Protein AF-A0AAX2GYI3-F1 (afdb_monomer_lite)

Radius of gyration: 27.2 Å; chains: 1; bounding box: 64×35×85 Å

Secondary structure (DSSP, 8-state):
-----------------------------SSPPEEEEEEESSSEEEEEEEEEETTS-EEEEEEEEE-TT-EEEE--S---EEEEEEEEEES-TT-EEEEEEEETTEEEEEEEEESSEE--EEE---TTTTSSSSPPEEEEEEESS--EEEEEEEEETTS-EEEEEEEEE-SS-EEEE--S---EEEEEEEEE-S-TT-EEEEEEEETTEEEEEEEEESSEE--EEE-

Foldseek 3Di:
DDDDDDDDDDDDDDDDDDDDDDDDPPPDDQDFWKKKKKDKDDFKFWQWKWFAFLVRDIDIDGDRGGQVRIDMDTDPAATHGQKMKIKIFDPDQAMKMKIFIDRVVHTPDIDMAGGRITIDMDGNPCPVSQFGRQQWKKKKKEKCAFWFWAWKWFAFPVRDIDIDGDRGGRHVIDMDTDSGRTHGQKIKIKIADPDQAMKMKIFIDRVPHTPDIFMAGGRIGITMDGD

Structure (mmCIF, N/CA/C/O backbone):
data_AF-A0AAX2GYI3-F1
#
_entry.id   AF-A0AAX2GYI3-F1
#
loop_
_atom_site.group_PDB
_atom_site.id
_atom_site.type_symbol
_atom_site.label_atom_id
_atom_site.label_alt_id
_atom_site.label_comp_id
_atom_site.label_asym_id
_atom_site.label_entity_id
_atom_site.label_seq_id
_atom_site.pdbx_PDB_ins_code
_atom_site.Cartn_x
_atom_site.Cartn_y
_atom_site.Cartn_z
_atom_site.occupancy
_atom_site.B_iso_or_equiv
_atom_site.auth_seq_id
_atom_site.auth_comp_id
_atom_site.auth_asym_id
_atom_site.auth_atom_id
_atom_site.pdbx_PDB_model_num
ATOM 1 N N . MET A 1 1 ? -36.709 -21.172 49.616 1.00 36.59 1 MET A N 1
ATOM 2 C CA . MET A 1 1 ? -35.484 -21.843 49.127 1.00 36.59 1 MET A CA 1
ATOM 3 C C . MET A 1 1 ? -35.285 -21.470 47.664 1.00 36.59 1 MET A C 1
ATOM 5 O O . MET A 1 1 ? -36.230 -21.583 46.898 1.00 36.59 1 MET A O 1
ATOM 9 N N . LYS A 1 2 ? -34.095 -20.965 47.312 1.00 38.44 2 LYS A N 1
ATOM 10 C CA . LYS A 1 2 ? -33.617 -20.708 45.938 1.00 38.44 2 LYS A CA 1
ATOM 11 C C . LYS A 1 2 ? -33.737 -21.966 45.076 1.00 38.44 2 LYS A C 1
ATOM 13 O O . LYS A 1 2 ? -33.288 -22.992 45.575 1.00 38.44 2 LYS A O 1
ATOM 18 N N . ARG A 1 3 ? -34.148 -21.843 43.801 1.00 37.28 3 ARG A N 1
ATOM 19 C CA . ARG A 1 3 ? -33.437 -22.387 42.617 1.00 37.28 3 ARG A CA 1
ATOM 20 C C . ARG A 1 3 ? -33.784 -21.578 41.360 1.00 37.28 3 ARG A C 1
ATOM 22 O O . ARG A 1 3 ? -34.947 -21.389 41.035 1.00 37.28 3 ARG A O 1
ATOM 29 N N . ILE A 1 4 ? -32.730 -21.103 40.706 1.00 44.59 4 ILE A N 1
ATOM 30 C CA . ILE A 1 4 ? -32.670 -20.542 39.353 1.00 44.59 4 ILE A CA 1
ATOM 31 C C . ILE A 1 4 ? -32.478 -21.717 38.383 1.00 44.59 4 ILE A C 1
ATOM 33 O O . ILE A 1 4 ? -31.702 -22.618 38.704 1.00 44.59 4 ILE A O 1
ATOM 37 N N . LEU A 1 5 ? -33.102 -21.677 37.201 1.00 39.97 5 LEU A N 1
ATOM 38 C CA . LEU A 1 5 ? -32.576 -22.325 35.993 1.00 39.97 5 LEU A CA 1
ATOM 39 C C . LEU A 1 5 ? -33.047 -21.559 34.745 1.00 39.97 5 LEU A C 1
ATOM 41 O O . LEU A 1 5 ? -34.227 -21.247 34.613 1.00 39.97 5 LEU A O 1
ATOM 45 N N . ILE A 1 6 ? -32.093 -21.242 33.871 1.00 41.81 6 ILE A N 1
ATOM 46 C CA . ILE A 1 6 ? -32.227 -20.497 32.612 1.00 41.81 6 ILE A CA 1
ATOM 47 C C . ILE A 1 6 ? -32.033 -21.484 31.441 1.00 41.81 6 ILE A C 1
ATOM 49 O O . ILE A 1 6 ? -31.323 -22.476 31.595 1.00 41.81 6 ILE A O 1
ATOM 53 N N . VAL A 1 7 ? -32.555 -21.088 30.272 1.00 38.00 7 VAL A N 1
ATOM 54 C CA . VAL A 1 7 ? -32.086 -21.342 28.886 1.00 38.00 7 VAL A CA 1
ATOM 55 C C . VAL A 1 7 ? -32.899 -22.381 28.103 1.00 38.00 7 VAL A C 1
ATOM 57 O O . VAL A 1 7 ? -32.869 -23.562 28.419 1.00 38.00 7 VAL A O 1
ATOM 60 N N . MET A 1 8 ? -33.561 -21.942 27.020 1.00 32.06 8 MET A N 1
ATOM 61 C CA . MET A 1 8 ? -33.091 -22.159 25.636 1.00 32.06 8 MET A CA 1
ATOM 62 C C . MET A 1 8 ? -34.122 -21.617 24.629 1.00 32.06 8 MET A C 1
ATOM 64 O O . MET A 1 8 ? -35.218 -22.151 24.495 1.00 32.06 8 MET A O 1
ATOM 68 N N . VAL A 1 9 ? -33.766 -20.548 23.912 1.00 40.69 9 VAL A N 1
ATOM 69 C CA . VAL A 1 9 ? -34.513 -20.073 22.739 1.00 40.69 9 VAL A CA 1
ATOM 70 C C . VAL A 1 9 ? -33.813 -20.632 21.504 1.00 40.69 9 VAL A C 1
ATOM 72 O O . VAL A 1 9 ? -32.663 -20.293 21.238 1.00 40.69 9 VAL A O 1
ATOM 75 N N . ALA A 1 10 ? -34.503 -21.499 20.768 1.00 33.41 10 ALA A N 1
ATOM 76 C CA . ALA A 1 10 ? -34.114 -21.915 19.430 1.00 33.41 10 ALA A CA 1
ATOM 77 C C . ALA A 1 10 ? -34.751 -20.952 18.419 1.00 33.41 10 ALA A C 1
ATOM 79 O O . ALA A 1 10 ? -35.972 -20.924 18.285 1.00 33.41 10 ALA A O 1
ATOM 80 N N . PHE A 1 11 ? -33.935 -20.180 17.701 1.00 39.25 11 PHE A N 1
ATOM 81 C CA . PHE A 1 11 ? -34.357 -19.547 16.4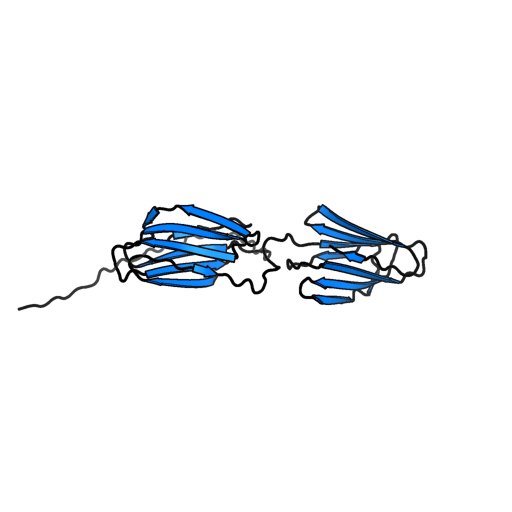54 1.00 39.25 11 PHE A CA 1
ATOM 82 C C . PHE A 1 11 ? -33.708 -20.296 15.293 1.00 39.25 11 PHE A C 1
ATOM 84 O O . PHE A 1 11 ? -32.492 -20.273 15.112 1.00 39.25 11 PHE A O 1
ATOM 91 N N . LEU A 1 12 ? -34.553 -20.993 14.533 1.00 38.19 12 LEU A N 1
ATOM 92 C CA . LEU A 1 12 ? -34.231 -21.557 13.230 1.00 38.19 12 LEU A CA 1
ATOM 93 C C . LEU A 1 12 ? -33.957 -20.397 12.260 1.00 38.19 12 LEU A C 1
ATOM 95 O O . LEU A 1 12 ? -34.874 -19.683 11.858 1.00 38.19 12 LEU A O 1
ATOM 99 N N . GLY A 1 13 ? -32.691 -20.217 11.889 1.00 35.72 13 GLY A N 1
ATOM 100 C CA . GLY A 1 13 ? -32.266 -19.330 10.812 1.00 35.72 13 GLY A CA 1
ATOM 101 C C . GLY A 1 13 ? -32.360 -20.026 9.454 1.00 35.72 13 GLY A C 1
ATOM 102 O O . GLY A 1 13 ? -31.499 -20.821 9.102 1.00 35.72 13 GLY A O 1
ATOM 103 N N . LEU A 1 14 ? -33.457 -19.739 8.755 1.00 34.34 14 LEU A N 1
ATOM 104 C CA . LEU A 1 14 ? -33.611 -19.498 7.315 1.00 34.34 14 LEU A CA 1
ATOM 105 C C . LEU A 1 14 ? -32.601 -20.132 6.333 1.00 34.34 14 LEU A C 1
ATOM 107 O O . LEU A 1 14 ? -31.448 -19.722 6.220 1.00 34.34 14 LEU A O 1
ATOM 111 N N . MET A 1 15 ? -33.138 -21.000 5.470 1.00 36.28 15 MET A N 1
ATOM 112 C CA . MET A 1 15 ? -32.709 -21.088 4.075 1.00 36.28 15 MET A CA 1
ATOM 113 C C . MET A 1 15 ? -32.955 -19.741 3.378 1.00 36.28 15 MET A C 1
ATOM 115 O O . MET A 1 15 ? -34.076 -19.240 3.384 1.00 36.28 15 MET A O 1
ATOM 119 N N . SER A 1 16 ? -31.941 -19.218 2.693 1.00 30.08 16 SER A N 1
ATOM 120 C CA . SER A 1 16 ? -32.135 -18.544 1.408 1.00 30.08 16 SER A CA 1
ATOM 121 C C . SER A 1 16 ? -30.866 -18.700 0.582 1.00 30.08 16 SER A C 1
ATOM 123 O O . SER A 1 16 ? -29.857 -18.032 0.792 1.00 30.08 16 SER A O 1
ATOM 125 N N . CYS A 1 17 ? -30.920 -19.666 -0.327 1.00 32.16 17 CYS A N 1
ATOM 126 C CA . CYS A 1 17 ? -30.021 -19.769 -1.455 1.00 32.16 17 CYS A CA 1
ATOM 127 C C . CYS A 1 17 ? -30.675 -18.952 -2.573 1.00 32.16 17 CYS A C 1
ATOM 129 O O . CYS A 1 17 ? -31.627 -19.428 -3.189 1.00 32.16 17 CYS A O 1
ATOM 131 N N . SER A 1 18 ? -30.198 -17.729 -2.810 1.00 31.48 18 SER A N 1
ATOM 132 C CA . SER A 1 18 ? -30.396 -17.084 -4.107 1.00 31.48 18 SER A CA 1
ATOM 133 C C . SER A 1 18 ? -29.152 -17.323 -4.937 1.00 31.48 18 SER A C 1
ATOM 135 O O . SER A 1 18 ? -28.041 -16.918 -4.605 1.00 31.48 18 SER A O 1
ATOM 137 N N . LYS A 1 19 ? -29.396 -18.089 -5.988 1.00 30.77 19 LYS A N 1
ATOM 138 C CA . LYS A 1 19 ? -28.507 -18.472 -7.061 1.00 30.77 19 LYS A CA 1
ATOM 139 C C . LYS A 1 19 ? -28.586 -17.361 -8.100 1.00 30.77 19 LYS A C 1
ATOM 141 O O . LYS A 1 19 ? -29.652 -17.194 -8.670 1.00 30.77 19 LYS A O 1
ATOM 146 N N . ASP A 1 20 ? -27.478 -16.682 -8.362 1.00 27.06 20 ASP A N 1
ATOM 147 C CA . ASP A 1 20 ? -27.223 -16.092 -9.673 1.00 27.06 20 ASP A CA 1
ATOM 148 C C . ASP A 1 20 ? -25.855 -16.585 -10.130 1.00 27.06 20 ASP A C 1
ATOM 150 O O . ASP A 1 20 ? -24.832 -16.430 -9.462 1.00 27.06 20 ASP A O 1
ATOM 154 N N . SER A 1 21 ? -25.888 -17.324 -11.232 1.00 33.56 21 SER A N 1
ATOM 155 C CA . SER A 1 21 ? -24.719 -17.778 -11.961 1.00 33.56 21 SER A CA 1
ATOM 156 C C . SER A 1 21 ? -24.423 -16.730 -13.015 1.00 33.56 21 SER A C 1
ATOM 158 O O . SER A 1 21 ? -25.237 -16.564 -13.909 1.00 33.56 21 SER A O 1
ATOM 160 N N . ASP A 1 22 ? -23.259 -16.096 -12.933 1.00 26.48 22 ASP A N 1
ATOM 161 C CA . ASP A 1 22 ? -22.517 -15.698 -14.122 1.00 26.48 22 ASP A CA 1
ATOM 162 C C . ASP A 1 22 ? -21.022 -15.821 -13.839 1.00 26.48 22 ASP A C 1
ATOM 164 O O . ASP A 1 22 ? -20.427 -15.171 -12.979 1.00 26.48 22 ASP A O 1
ATOM 168 N N . SER A 1 23 ? -20.431 -16.768 -14.553 1.00 34.75 23 SER A N 1
ATOM 169 C CA . SER A 1 23 ? -19.015 -17.067 -14.585 1.00 34.75 23 SER A CA 1
ATOM 170 C C . SER A 1 23 ? -18.265 -15.982 -15.352 1.00 34.75 23 SER A C 1
ATOM 172 O O . SER A 1 23 ? -18.411 -15.882 -16.568 1.00 34.75 23 SER A O 1
ATOM 174 N N . ASN A 1 24 ? -17.374 -15.258 -14.677 1.00 25.69 24 ASN A N 1
ATOM 175 C CA . ASN A 1 24 ? -16.131 -14.827 -15.305 1.00 25.69 24 ASN A CA 1
ATOM 176 C C . ASN A 1 24 ? -15.026 -14.706 -14.250 1.00 25.69 24 ASN A C 1
ATOM 178 O O . ASN A 1 24 ? -14.876 -13.694 -13.568 1.00 25.69 24 ASN A O 1
ATOM 182 N N . SER A 1 25 ? -14.263 -15.784 -14.090 1.00 33.97 25 SER A N 1
ATOM 183 C CA . SER A 1 25 ? -13.049 -15.811 -13.283 1.00 33.97 25 SER A CA 1
ATOM 184 C C . SER A 1 25 ? -11.939 -15.065 -14.022 1.00 33.97 25 SER A C 1
ATOM 186 O O . SER A 1 25 ? -11.109 -15.685 -14.686 1.00 33.97 25 SER A O 1
ATOM 188 N N . ASN A 1 26 ? -11.914 -13.736 -13.911 1.00 24.44 26 ASN A N 1
ATOM 189 C CA . ASN A 1 26 ? -10.733 -12.967 -14.280 1.00 24.44 26 ASN A CA 1
ATOM 190 C C . ASN A 1 26 ? -9.850 -12.807 -13.039 1.00 24.44 26 ASN A C 1
ATOM 192 O O . ASN A 1 26 ? -10.024 -11.905 -12.222 1.00 24.44 26 ASN A O 1
ATOM 196 N N . SER A 1 27 ? -8.925 -13.753 -12.882 1.00 33.03 27 SER A N 1
ATOM 197 C CA . SER A 1 27 ? -7.816 -13.690 -11.934 1.00 33.03 27 SER A CA 1
ATOM 198 C C . SER A 1 27 ? -6.884 -12.548 -12.341 1.00 33.03 27 SER A C 1
ATOM 200 O O . SER A 1 27 ? -5.929 -12.740 -13.089 1.00 33.03 27 SER A O 1
ATOM 202 N N . GLY A 1 28 ? -7.181 -11.355 -11.844 1.00 35.62 28 GLY A N 1
ATOM 203 C CA . GLY A 1 28 ? -6.349 -10.170 -11.989 1.00 35.62 28 GLY A CA 1
ATOM 204 C C . GLY A 1 28 ? -6.741 -9.161 -10.925 1.00 35.62 28 GLY A C 1
ATOM 205 O O . GLY A 1 28 ? -7.508 -8.246 -11.201 1.00 35.62 28 GLY A O 1
ATOM 206 N N . SER A 1 29 ? -6.260 -9.351 -9.696 1.00 30.56 29 SER A N 1
ATOM 207 C CA . SER A 1 29 ? -6.464 -8.383 -8.617 1.00 30.56 29 SER A CA 1
ATOM 208 C C . SER A 1 29 ? -5.116 -7.898 -8.104 1.00 30.56 29 SER A C 1
ATOM 210 O O . SER A 1 29 ? -4.587 -8.410 -7.121 1.00 30.56 29 SER A O 1
ATOM 212 N N . ASN A 1 30 ? -4.570 -6.895 -8.789 1.00 34.47 30 ASN A N 1
ATOM 213 C CA . ASN A 1 30 ? -3.590 -5.988 -8.203 1.00 34.47 30 ASN A CA 1
ATOM 214 C C . ASN A 1 30 ? -4.270 -5.211 -7.060 1.00 34.47 30 ASN A C 1
ATOM 216 O O . ASN A 1 30 ? -5.240 -4.502 -7.319 1.00 34.47 30 ASN A O 1
ATOM 220 N N . GLY A 1 31 ? -3.756 -5.349 -5.830 1.00 42.56 31 GLY A N 1
ATOM 221 C CA . GLY A 1 31 ? -4.063 -4.506 -4.660 1.00 42.56 31 GLY A CA 1
ATOM 222 C C . GLY A 1 31 ? -5.509 -4.574 -4.156 1.00 42.56 31 GLY A C 1
ATOM 223 O O . GLY A 1 31 ? -6.350 -3.771 -4.558 1.00 42.56 31 GLY A O 1
ATOM 224 N N . GLY A 1 32 ? -5.811 -5.516 -3.258 1.00 45.81 32 GLY A N 1
ATOM 225 C CA . GLY A 1 32 ? -7.119 -5.580 -2.599 1.00 45.81 32 GLY A CA 1
ATOM 226 C C . GLY A 1 32 ? -7.354 -4.373 -1.683 1.00 45.81 32 GLY A C 1
ATOM 227 O O . GLY A 1 32 ? -6.438 -3.903 -1.016 1.00 45.81 32 GLY A O 1
ATOM 228 N N . ALA A 1 33 ? -8.584 -3.858 -1.635 1.00 60.09 33 ALA A N 1
ATOM 229 C CA . ALA A 1 33 ? -8.960 -2.820 -0.677 1.00 60.09 33 ALA A CA 1
ATOM 230 C C . ALA A 1 33 ? -8.762 -3.324 0.765 1.00 60.09 33 ALA A C 1
ATOM 232 O O . ALA A 1 33 ? -9.188 -4.434 1.098 1.00 60.09 33 ALA A O 1
ATOM 233 N N . HIS A 1 34 ? -8.148 -2.506 1.626 1.00 74.94 34 HIS A N 1
ATOM 234 C CA . HIS A 1 34 ? -8.109 -2.789 3.056 1.00 74.94 34 HIS A CA 1
ATOM 235 C C . HIS A 1 34 ? -9.430 -2.393 3.716 1.00 74.94 34 HIS A C 1
ATOM 237 O O . HIS A 1 34 ? -9.955 -1.292 3.518 1.00 74.94 34 HIS A O 1
ATOM 243 N N . THR A 1 35 ? -9.942 -3.287 4.554 1.00 83.69 35 THR A N 1
ATOM 244 C CA . THR A 1 35 ? -11.146 -3.057 5.349 1.00 83.69 35 THR A CA 1
ATOM 245 C C . THR A 1 35 ? -10.770 -2.992 6.819 1.00 83.69 35 THR A C 1
ATOM 247 O O . THR A 1 35 ? -10.111 -3.889 7.342 1.00 83.69 35 THR A O 1
ATOM 250 N N . VAL A 1 36 ? -11.212 -1.937 7.503 1.00 88.62 36 VAL A N 1
ATOM 251 C CA . VAL A 1 36 ? -11.143 -1.855 8.961 1.00 88.62 36 VAL A CA 1
ATOM 252 C C . VAL A 1 36 ? -12.456 -2.349 9.530 1.00 88.62 36 VAL A C 1
ATOM 254 O O . VAL A 1 36 ? -13.519 -1.801 9.235 1.00 88.62 36 VAL A O 1
ATOM 257 N N . LYS A 1 37 ? -12.375 -3.379 10.363 1.00 91.44 37 LYS A N 1
ATOM 258 C CA . LYS A 1 37 ? -13.520 -3.948 11.062 1.00 91.44 37 LYS A CA 1
ATOM 259 C C . LYS A 1 37 ? -13.321 -3.804 12.559 1.00 91.44 37 LYS A C 1
ATOM 261 O O . LYS A 1 37 ? -12.239 -4.037 13.087 1.00 91.44 37 LYS A O 1
ATOM 266 N N . ILE A 1 38 ? -14.381 -3.405 13.240 1.00 92.06 38 ILE A N 1
ATOM 267 C CA . ILE A 1 38 ? -14.408 -3.182 14.676 1.00 92.06 38 ILE A CA 1
ATOM 268 C C . ILE A 1 38 ? -15.543 -4.010 15.241 1.00 92.06 38 ILE A C 1
ATOM 270 O O . ILE A 1 38 ? -16.669 -3.954 14.752 1.00 92.06 38 ILE A O 1
ATOM 274 N N . GLN A 1 39 ? -15.244 -4.784 16.270 1.00 92.12 39 GLN A N 1
ATOM 275 C CA . GLN A 1 39 ? -16.208 -5.619 16.970 1.00 92.12 39 GLN A CA 1
ATOM 276 C C . GLN A 1 39 ? -16.104 -5.322 18.455 1.00 92.12 39 GLN A C 1
ATOM 278 O O . GLN A 1 39 ? -15.013 -5.080 18.964 1.00 92.12 39 GLN A O 1
ATOM 283 N N . ALA A 1 40 ? -17.228 -5.327 19.155 1.00 90.75 40 ALA A N 1
ATOM 284 C CA . ALA A 1 40 ? -17.258 -5.031 20.575 1.00 90.75 40 ALA A CA 1
ATOM 285 C C . ALA A 1 40 ? -18.056 -6.079 21.345 1.00 90.75 40 ALA A C 1
ATOM 287 O O . ALA A 1 40 ? -18.947 -6.721 20.790 1.00 90.75 40 ALA A O 1
ATOM 288 N N . SER A 1 41 ? -17.756 -6.216 22.635 1.00 87.25 41 SER A N 1
ATOM 289 C CA . SER A 1 41 ? -18.651 -6.862 23.591 1.00 87.25 41 SER A CA 1
ATOM 290 C C . SER A 1 41 ? -19.392 -5.809 24.416 1.00 87.25 41 SER A C 1
ATOM 292 O O . SER A 1 41 ? -18.797 -4.841 24.888 1.00 87.25 41 SER A O 1
ATOM 294 N N . GLY A 1 42 ? -20.701 -6.003 24.589 1.00 78.62 42 GLY A N 1
ATOM 295 C CA . GLY A 1 42 ? -21.553 -5.099 25.363 1.00 78.62 42 GLY A CA 1
ATOM 296 C C . GLY A 1 42 ? -21.800 -3.742 24.696 1.00 78.62 42 GLY A C 1
ATOM 297 O O . GLY A 1 42 ? -21.680 -3.584 23.480 1.00 78.62 42 GLY A O 1
ATOM 298 N N . ASP A 1 43 ? -22.155 -2.753 25.516 1.00 87.06 43 ASP A N 1
ATOM 299 C CA . ASP A 1 43 ? -22.538 -1.413 25.064 1.00 87.06 43 ASP A CA 1
ATOM 300 C C . ASP A 1 43 ? -21.297 -0.527 24.875 1.00 87.06 43 ASP A C 1
ATOM 302 O O . ASP A 1 43 ? -20.968 0.323 25.712 1.00 87.06 43 ASP A O 1
ATOM 306 N N . VAL A 1 44 ? -20.550 -0.764 23.795 1.00 93.12 44 VAL A N 1
ATOM 307 C CA . VAL A 1 44 ? -19.396 0.063 23.413 1.00 93.12 44 VAL A CA 1
ATOM 308 C C . VAL A 1 44 ? -19.804 1.079 22.357 1.00 93.12 44 VAL A C 1
ATOM 310 O O . VAL A 1 44 ? -20.316 0.719 21.298 1.00 93.12 44 VAL A O 1
ATOM 313 N N . VAL A 1 45 ? -19.519 2.350 22.630 1.00 94.56 45 VAL A N 1
ATOM 314 C CA . VAL A 1 45 ? -19.711 3.460 21.695 1.00 94.56 45 VAL A CA 1
ATOM 315 C C . VAL A 1 45 ? -18.365 3.839 21.087 1.00 94.56 45 VAL A C 1
ATOM 317 O O . VAL A 1 45 ? -17.470 4.308 21.801 1.00 94.56 45 VAL A O 1
ATOM 320 N N . LEU A 1 46 ? -18.230 3.651 19.775 1.00 94.44 46 LEU A N 1
ATOM 321 C CA . LEU A 1 46 ? -17.078 4.089 18.996 1.00 94.44 46 LEU A CA 1
ATOM 322 C C . LEU A 1 46 ? -17.157 5.596 18.794 1.00 94.44 46 LEU A C 1
ATOM 324 O O . LEU A 1 46 ? -18.106 6.102 18.206 1.00 94.44 46 LEU A O 1
ATOM 328 N N . LYS A 1 47 ? -16.156 6.322 19.289 1.00 95.31 47 LYS A N 1
ATOM 329 C CA . LYS A 1 47 ? -16.109 7.784 19.198 1.00 95.31 47 LYS A CA 1
ATOM 330 C C . LYS A 1 47 ? -15.352 8.245 17.969 1.00 95.31 47 LYS A C 1
ATOM 332 O O . LYS A 1 47 ? -15.839 9.123 17.262 1.00 95.31 47 LYS A O 1
ATOM 337 N N . SER A 1 48 ? -14.199 7.643 17.698 1.00 93.88 48 SER A N 1
ATOM 338 C CA . SER A 1 48 ? -13.410 8.016 16.533 1.00 93.88 48 SER A CA 1
ATOM 339 C C . SER A 1 48 ? -12.510 6.903 16.019 1.00 93.88 48 SER A C 1
ATOM 341 O O . SER A 1 48 ? -12.163 5.959 16.738 1.00 93.88 48 SER A O 1
ATOM 343 N N . LEU A 1 49 ? -12.107 7.073 14.763 1.00 92.00 49 LEU A N 1
ATOM 344 C CA . LEU A 1 49 ? -11.024 6.347 14.126 1.00 92.00 49 LEU A CA 1
ATOM 345 C C . LEU A 1 49 ? -9.967 7.320 13.643 1.00 92.00 49 LEU A C 1
ATOM 347 O O . LEU A 1 49 ? -10.276 8.290 12.959 1.00 92.00 49 LEU A O 1
ATOM 351 N N . THR A 1 50 ? -8.715 7.024 13.951 1.00 90.88 50 THR A N 1
ATOM 352 C CA . THR A 1 50 ? -7.572 7.783 13.460 1.00 90.88 50 THR A CA 1
ATOM 353 C C . THR A 1 50 ? -6.736 6.892 12.564 1.00 90.88 50 THR A C 1
ATOM 355 O O . THR A 1 50 ? -6.334 5.800 12.964 1.00 90.88 50 THR A O 1
ATOM 358 N N . PHE A 1 51 ? -6.468 7.380 11.363 1.00 86.06 51 PHE A N 1
ATOM 359 C CA . PHE A 1 51 ? -5.617 6.746 10.372 1.00 86.06 51 PHE A CA 1
ATOM 360 C C . PHE A 1 51 ? -4.361 7.591 10.199 1.00 86.06 51 PHE A C 1
ATOM 362 O O . PHE A 1 51 ? -4.466 8.810 10.070 1.00 86.06 51 PHE A O 1
ATOM 369 N N . SER A 1 52 ? -3.199 6.946 10.171 1.00 82.12 52 SER A N 1
ATOM 370 C CA . SER A 1 52 ? -1.935 7.570 9.770 1.00 82.12 52 SER A CA 1
ATOM 371 C C . SER A 1 52 ? -1.473 6.931 8.474 1.00 82.12 52 SER A C 1
ATOM 373 O O . SER A 1 52 ? -1.446 5.702 8.390 1.00 82.12 52 SER A O 1
ATOM 375 N N . PHE A 1 53 ? -1.097 7.742 7.494 1.00 75.81 53 PHE A N 1
ATOM 376 C CA . PHE A 1 53 ? -0.773 7.301 6.139 1.00 75.81 53 PHE A CA 1
ATOM 377 C C . PHE A 1 53 ? 0.729 7.311 5.856 1.00 75.81 53 PHE A C 1
ATOM 379 O O . PHE A 1 53 ? 1.515 7.925 6.580 1.00 75.81 53 PHE A O 1
ATOM 386 N N . THR A 1 54 ? 1.132 6.595 4.806 1.00 68.25 54 THR A N 1
ATOM 387 C CA . THR A 1 54 ? 2.522 6.524 4.322 1.00 68.25 54 THR A CA 1
ATOM 388 C C . THR A 1 54 ? 3.099 7.884 3.935 1.00 68.25 54 THR A C 1
ATOM 390 O O . THR A 1 54 ? 4.296 8.103 4.103 1.00 68.25 54 THR A O 1
ATOM 393 N N . ASP A 1 55 ? 2.264 8.815 3.472 1.00 64.12 55 ASP A N 1
ATOM 394 C CA . ASP A 1 55 ? 2.652 10.194 3.152 1.00 64.12 55 ASP A CA 1
ATOM 395 C C . ASP A 1 55 ? 2.827 11.092 4.398 1.00 64.12 55 ASP A C 1
ATOM 397 O O . ASP A 1 55 ? 3.145 12.276 4.281 1.00 64.12 55 ASP A O 1
ATOM 401 N N . GLY A 1 56 ? 2.633 10.533 5.598 1.00 66.69 56 GLY A N 1
ATOM 402 C CA . GLY A 1 56 ? 2.715 11.234 6.877 1.00 66.69 56 GLY A CA 1
ATOM 403 C C . GLY A 1 56 ? 1.451 12.011 7.251 1.00 66.69 56 GLY A C 1
ATOM 404 O O . GLY A 1 56 ? 1.401 12.598 8.334 1.00 66.69 56 GLY A O 1
ATOM 405 N N . THR A 1 57 ? 0.422 12.019 6.401 1.00 73.94 57 THR A N 1
ATOM 406 C CA . THR A 1 57 ? -0.860 12.641 6.731 1.00 73.94 57 THR A CA 1
ATOM 407 C C . THR A 1 57 ? -1.639 11.791 7.730 1.00 73.94 57 THR A C 1
ATOM 409 O O . THR A 1 57 ? -1.376 10.602 7.939 1.00 73.94 57 THR A O 1
ATOM 412 N N . THR A 1 58 ? -2.616 12.418 8.383 1.00 79.88 58 THR A N 1
ATOM 413 C CA . THR A 1 58 ? -3.544 11.724 9.275 1.00 79.88 58 THR A CA 1
ATOM 414 C C . THR A 1 58 ? -4.978 12.101 8.936 1.00 79.88 58 THR A C 1
ATOM 416 O O . THR A 1 58 ? -5.263 13.244 8.578 1.00 79.88 58 THR A O 1
ATOM 419 N N . ALA A 1 59 ? -5.887 11.138 9.058 1.00 83.00 59 ALA A N 1
ATOM 420 C CA . ALA A 1 59 ? -7.322 11.369 8.975 1.00 83.00 59 ALA A CA 1
ATOM 421 C C . ALA A 1 59 ? -7.971 10.947 10.286 1.00 83.00 59 ALA A C 1
ATOM 423 O O . ALA A 1 59 ? -7.702 9.863 10.803 1.00 83.00 59 ALA A O 1
ATOM 424 N N . ASN A 1 60 ? -8.858 11.793 10.799 1.00 88.06 60 ASN A N 1
ATOM 425 C CA . ASN A 1 60 ? -9.700 11.467 11.936 1.00 88.06 60 ASN A CA 1
ATOM 426 C C . ASN A 1 60 ? -11.154 11.407 11.471 1.00 88.06 60 ASN A C 1
ATOM 428 O O . ASN A 1 60 ? -11.652 12.350 10.860 1.00 88.06 60 ASN A O 1
ATOM 432 N N . ILE A 1 61 ? -11.815 10.294 11.755 1.00 86.94 61 ILE A N 1
ATOM 433 C CA . ILE A 1 61 ? -13.225 10.073 11.462 1.00 86.94 61 ILE A CA 1
ATOM 434 C C . ILE A 1 61 ? -13.948 10.045 12.797 1.00 86.94 61 ILE A C 1
ATOM 436 O O . ILE A 1 61 ? -13.743 9.131 13.596 1.00 86.94 61 ILE A O 1
ATOM 440 N N . GLU A 1 62 ? -14.784 11.045 13.038 1.00 91.56 62 GLU A N 1
ATOM 441 C CA . GLU A 1 62 ? -15.741 11.017 14.140 1.00 91.56 62 GLU A CA 1
ATOM 442 C C . GLU A 1 62 ? -16.913 10.111 13.757 1.00 91.56 62 GLU A C 1
ATOM 444 O O . GLU A 1 62 ? -17.380 10.139 12.618 1.00 91.56 62 GLU A O 1
ATOM 449 N N . VAL A 1 63 ? -17.342 9.267 14.694 1.00 87.50 63 VAL A N 1
ATOM 450 C CA . VAL A 1 63 ? -18.402 8.277 14.463 1.00 87.50 63 VAL A CA 1
ATOM 451 C C . VAL A 1 63 ? -19.541 8.508 15.455 1.00 87.50 63 VAL A C 1
ATOM 453 O O . VAL A 1 63 ? -20.639 8.865 15.060 1.00 87.50 63 VAL A O 1
ATOM 456 N N . ASP A 1 64 ? -19.251 8.381 16.749 1.00 89.44 64 ASP A N 1
ATOM 457 C CA . ASP A 1 64 ? -20.231 8.416 17.843 1.00 89.44 64 ASP A CA 1
ATOM 458 C C . ASP A 1 64 ? -21.420 7.454 17.664 1.00 89.44 64 ASP A C 1
ATOM 460 O O . ASP A 1 64 ? -22.589 7.832 17.743 1.00 89.44 64 ASP A O 1
ATOM 464 N N . GLU A 1 65 ? -21.105 6.177 17.443 1.00 88.62 65 GLU A N 1
ATOM 465 C CA . GLU A 1 65 ? -22.104 5.128 17.226 1.00 88.62 65 GLU A CA 1
ATOM 466 C C . GLU A 1 65 ? -21.876 3.934 18.152 1.00 88.62 65 GLU A C 1
ATOM 468 O O . GLU A 1 65 ? -20.744 3.568 18.488 1.00 88.62 65 GLU A O 1
ATOM 473 N N . LEU A 1 66 ? -22.974 3.297 18.561 1.00 88.19 66 LEU A N 1
ATOM 474 C CA . LEU A 1 66 ? -22.922 2.018 19.256 1.00 88.19 66 LEU A CA 1
ATOM 475 C C . LEU A 1 66 ? -22.409 0.952 18.281 1.00 88.19 66 LEU A C 1
ATOM 477 O O . LEU A 1 66 ? -23.027 0.709 17.249 1.00 88.19 66 LEU A O 1
ATOM 481 N N . VAL A 1 67 ? -21.300 0.292 18.622 1.00 83.00 67 VAL A N 1
ATOM 482 C CA . VAL A 1 67 ? -20.661 -0.689 17.731 1.00 83.00 67 VAL A CA 1
ATOM 483 C C . VAL A 1 67 ? -21.566 -1.900 17.503 1.00 83.00 67 VAL A C 1
ATOM 485 O O . VAL A 1 67 ? -21.619 -2.414 16.389 1.00 83.00 67 VAL A O 1
ATOM 488 N N . GLY A 1 68 ? -22.293 -2.351 18.534 1.00 71.25 68 GLY A N 1
ATOM 489 C CA . GLY A 1 68 ? -23.256 -3.453 18.443 1.00 71.25 68 GLY A CA 1
ATOM 490 C C . GLY A 1 68 ? -22.703 -4.675 17.694 1.00 71.25 68 GLY A C 1
ATOM 491 O O . GLY A 1 68 ? -21.722 -5.282 18.117 1.00 71.25 68 GLY A O 1
ATOM 492 N N . ASN A 1 69 ? -23.314 -5.002 16.549 1.00 64.25 69 ASN A N 1
ATOM 493 C CA . ASN A 1 69 ? -22.960 -6.147 15.692 1.00 64.25 69 ASN A CA 1
ATOM 494 C C . ASN A 1 69 ? -21.666 -5.958 14.868 1.00 64.25 69 ASN A C 1
ATOM 496 O O . ASN A 1 69 ? -21.275 -6.853 14.116 1.00 64.25 69 ASN A O 1
ATOM 500 N N . GLY A 1 70 ? -20.995 -4.818 15.018 1.00 79.50 70 GLY A N 1
ATOM 501 C CA . GLY A 1 70 ? -19.725 -4.482 14.394 1.00 79.50 70 GLY A CA 1
ATOM 502 C C . GLY A 1 70 ? -19.816 -3.239 13.510 1.00 79.50 70 GLY A C 1
ATOM 503 O O . GLY A 1 70 ? -20.810 -3.013 12.826 1.00 79.50 70 GLY A O 1
ATOM 504 N N . TYR A 1 71 ? -18.742 -2.456 13.496 1.00 86.56 71 TYR A N 1
ATOM 505 C CA . TYR A 1 71 ? -18.551 -1.320 12.599 1.00 86.56 71 TYR A CA 1
ATOM 506 C C . TYR A 1 71 ? -17.539 -1.709 11.524 1.00 86.56 71 TYR A C 1
ATOM 508 O O . TYR A 1 71 ? -16.486 -2.269 11.832 1.00 86.56 71 TYR A O 1
ATOM 516 N N . THR A 1 72 ? -17.846 -1.427 10.261 1.00 86.75 72 THR A N 1
ATOM 517 C CA . THR A 1 72 ? -16.935 -1.707 9.146 1.00 86.75 72 THR A CA 1
ATOM 518 C C . THR A 1 72 ? -16.729 -0.446 8.329 1.00 86.75 72 THR A C 1
ATOM 520 O O . THR A 1 72 ? -17.691 0.181 7.891 1.00 86.75 72 THR A O 1
ATOM 523 N N . LYS A 1 73 ? -15.467 -0.098 8.092 1.00 82.44 73 LYS A N 1
ATOM 524 C CA . LYS A 1 73 ? -15.067 0.951 7.164 1.00 82.44 73 LYS A CA 1
ATOM 525 C C . LYS A 1 73 ? -14.215 0.329 6.071 1.00 82.44 73 LYS A C 1
ATOM 527 O O . LYS A 1 73 ? -13.079 -0.081 6.310 1.00 82.44 73 LYS A O 1
ATOM 532 N N . THR A 1 74 ? -14.777 0.263 4.872 1.00 73.50 74 THR A N 1
ATOM 533 C CA . THR A 1 74 ? -14.021 -0.073 3.666 1.00 73.50 74 THR A CA 1
ATOM 534 C C . THR A 1 74 ? -13.319 1.179 3.166 1.00 73.50 74 THR A C 1
ATOM 536 O O . THR A 1 74 ? -13.918 2.256 3.122 1.00 73.50 74 THR A O 1
ATOM 539 N N . MET A 1 75 ? -12.042 1.035 2.823 1.00 68.81 75 MET A N 1
ATOM 540 C CA . MET A 1 75 ? -11.263 2.096 2.202 1.00 68.81 75 MET A CA 1
ATOM 541 C C . MET A 1 75 ? -11.215 1.829 0.700 1.00 68.81 75 MET A C 1
ATOM 543 O O . MET A 1 75 ? -10.645 0.832 0.258 1.00 68.81 75 MET A O 1
ATOM 547 N N . ASP A 1 76 ? -11.827 2.712 -0.088 1.00 53.28 76 ASP A N 1
ATOM 548 C CA . ASP A 1 76 ? -11.865 2.588 -1.542 1.00 53.28 76 ASP A CA 1
ATOM 549 C C . ASP A 1 76 ? -10.471 2.890 -2.129 1.00 53.28 76 ASP A C 1
ATOM 551 O O . ASP A 1 76 ? -10.116 4.013 -2.469 1.00 53.28 76 ASP A O 1
ATOM 555 N N . LYS A 1 77 ? -9.661 1.836 -2.227 1.00 48.03 77 LYS A N 1
ATOM 556 C CA . LYS A 1 77 ? -8.526 1.649 -3.146 1.00 48.03 77 LYS A CA 1
ATOM 557 C C . LYS A 1 77 ? -7.218 2.447 -3.015 1.00 48.03 77 LYS A C 1
ATOM 559 O O . LYS A 1 77 ? -6.282 2.013 -3.676 1.00 48.03 77 LYS A O 1
ATOM 564 N N . ALA A 1 78 ? -7.063 3.520 -2.235 1.00 41.09 78 ALA A N 1
ATOM 565 C CA . ALA A 1 78 ? -5.812 4.305 -2.355 1.00 41.09 78 ALA A CA 1
ATOM 566 C C . ALA A 1 78 ? -5.302 5.024 -1.098 1.00 41.09 78 ALA A C 1
ATOM 568 O O . ALA A 1 78 ? -4.745 6.113 -1.201 1.00 41.09 78 ALA A O 1
ATOM 569 N N . PHE A 1 79 ? -5.451 4.428 0.083 1.00 47.06 79 PHE A N 1
ATOM 570 C CA . PHE A 1 79 ? -4.776 4.960 1.262 1.00 47.06 79 PHE A CA 1
ATOM 571 C C . PHE A 1 79 ? -4.044 3.858 2.014 1.00 47.06 79 PHE A C 1
ATOM 573 O O . PHE A 1 79 ? -4.661 3.064 2.728 1.00 47.06 79 PHE A O 1
ATOM 580 N N . ASP A 1 80 ? -2.721 3.842 1.882 1.00 63.09 80 ASP A N 1
ATOM 581 C CA . ASP A 1 80 ? -1.845 2.989 2.680 1.00 63.09 80 ASP A CA 1
ATOM 582 C C . ASP A 1 80 ? -1.739 3.613 4.060 1.00 63.09 80 ASP A C 1
ATOM 584 O O . ASP A 1 80 ? -0.799 4.337 4.401 1.00 63.09 80 ASP A O 1
ATOM 588 N N . PHE A 1 81 ? -2.767 3.401 4.873 1.00 65.69 81 PHE A N 1
ATOM 589 C CA . PHE A 1 81 ? -2.603 3.708 6.274 1.00 65.69 81 PHE A CA 1
ATOM 590 C C . PHE A 1 81 ? -1.567 2.733 6.839 1.00 65.69 81 PHE A C 1
ATOM 592 O O . PHE A 1 81 ? -1.691 1.518 6.720 1.00 65.69 81 PHE A O 1
ATOM 599 N N . VAL A 1 82 ? -0.515 3.264 7.448 1.00 74.50 82 VAL A N 1
ATOM 600 C CA . VAL A 1 82 ? 0.472 2.481 8.205 1.00 74.50 82 VAL A CA 1
ATOM 601 C C . VAL A 1 82 ? -0.025 2.202 9.618 1.00 74.50 82 VAL A C 1
ATOM 603 O O . VAL A 1 82 ? 0.512 1.362 10.341 1.00 74.50 82 VAL A O 1
ATOM 606 N N . GLN A 1 83 ? -1.062 2.920 10.041 1.00 83.56 83 GLN A N 1
ATOM 607 C CA . GLN A 1 83 ? -1.611 2.807 11.373 1.00 83.56 83 GLN A CA 1
ATOM 608 C C . GLN A 1 83 ? -3.099 3.124 11.377 1.00 83.56 83 GLN A C 1
ATOM 610 O O . GLN A 1 83 ? -3.542 4.076 10.739 1.00 83.56 83 GLN A O 1
ATOM 615 N N . VAL A 1 84 ? -3.851 2.350 12.153 1.00 89.88 84 VAL A N 1
ATOM 616 C CA . VAL A 1 84 ? -5.233 2.660 12.509 1.00 89.88 84 VAL A CA 1
ATOM 617 C C . VAL A 1 84 ? -5.414 2.509 14.012 1.00 89.88 84 VAL A C 1
ATOM 619 O O . VAL A 1 84 ? -4.988 1.522 14.613 1.00 89.88 84 VAL A O 1
ATOM 622 N N . GLY A 1 85 ? -6.036 3.504 14.631 1.00 93.00 85 GLY A N 1
ATOM 623 C CA . GLY A 1 85 ? -6.448 3.477 16.026 1.00 93.00 85 GLY A CA 1
ATOM 624 C C . GLY A 1 85 ? -7.933 3.759 16.148 1.00 93.00 85 GLY A C 1
ATOM 625 O O . GLY A 1 85 ? -8.464 4.590 15.418 1.00 93.00 85 GLY A O 1
ATOM 626 N N . ALA A 1 86 ? -8.590 3.087 17.085 1.00 94.88 86 ALA A N 1
ATOM 627 C CA . ALA A 1 86 ? -9.967 3.378 17.457 1.00 94.88 86 ALA A CA 1
ATOM 628 C C . ALA A 1 86 ? -9.997 3.940 18.876 1.00 94.88 86 ALA A C 1
ATOM 630 O O . ALA A 1 86 ? -9.228 3.492 19.722 1.00 94.88 86 ALA A O 1
ATOM 631 N N . VAL A 1 87 ? -10.903 4.873 19.157 1.00 95.19 87 VAL A N 1
ATOM 632 C CA . VAL A 1 87 ? -11.187 5.329 20.523 1.00 95.19 87 VAL A CA 1
ATOM 633 C C . VAL A 1 87 ? -12.659 5.110 20.810 1.00 95.19 87 VAL A C 1
ATOM 635 O O . VAL A 1 87 ? -13.525 5.583 20.077 1.00 95.19 87 VAL A O 1
ATOM 638 N N . SER A 1 88 ? -12.949 4.390 21.889 1.00 94.94 88 SER A N 1
ATOM 639 C CA . SER A 1 88 ? -14.313 4.062 22.302 1.00 94.94 88 SER A CA 1
ATOM 640 C C . SER A 1 88 ? -14.507 4.203 23.805 1.00 94.94 88 SER A C 1
ATOM 642 O O . SER A 1 88 ? -13.548 4.214 24.583 1.00 94.94 88 SER A O 1
ATOM 644 N N . LYS A 1 89 ? -15.772 4.287 24.216 1.00 95.00 89 LYS A N 1
ATOM 645 C CA . LYS A 1 89 ? -16.181 4.287 25.623 1.00 95.00 89 LYS A CA 1
ATOM 646 C C . LYS A 1 89 ? -17.215 3.204 25.881 1.00 95.00 89 LYS A C 1
ATOM 648 O O . LYS A 1 89 ? -18.048 2.926 25.023 1.00 95.00 89 LYS A O 1
ATOM 653 N N . SER A 1 90 ? -17.189 2.653 27.085 1.00 93.31 90 SER A N 1
ATOM 654 C CA . SER A 1 90 ? -18.235 1.777 27.595 1.00 93.31 90 SER A CA 1
ATOM 655 C C . SER A 1 90 ? -18.534 2.087 29.055 1.00 93.31 90 SER A C 1
ATOM 657 O O . SER A 1 90 ? -17.666 2.536 29.806 1.00 93.31 90 SER A O 1
ATOM 659 N N . ASN A 1 91 ? -19.774 1.819 29.456 1.00 90.38 91 ASN A N 1
ATOM 660 C CA . ASN A 1 91 ? -20.172 1.825 30.861 1.00 90.38 91 ASN A CA 1
ATOM 661 C C . ASN A 1 91 ? -19.803 0.509 31.567 1.00 90.38 91 ASN A C 1
ATOM 663 O O . ASN A 1 91 ? -19.785 0.464 32.798 1.00 90.38 91 ASN A O 1
ATOM 667 N N . ASP A 1 92 ? -19.479 -0.544 30.810 1.00 89.06 92 ASP A N 1
ATOM 668 C CA . ASP A 1 92 ? -18.971 -1.802 31.345 1.00 89.06 92 ASP A CA 1
ATOM 669 C C . ASP A 1 92 ? -17.436 -1.780 31.391 1.00 89.06 92 ASP A C 1
ATOM 671 O O . ASP A 1 92 ? -16.753 -1.583 30.388 1.00 89.06 92 ASP A O 1
ATOM 675 N N . LYS A 1 93 ? -16.874 -2.013 32.580 1.00 88.06 93 LYS A N 1
ATOM 676 C CA . LYS A 1 93 ? -15.419 -2.084 32.782 1.00 88.06 93 LYS A CA 1
ATOM 677 C C . LYS A 1 93 ? -14.801 -3.354 32.195 1.00 88.06 93 LYS A C 1
ATOM 679 O O . LYS A 1 93 ? -13.583 -3.402 32.057 1.00 88.06 93 LYS A O 1
ATOM 684 N N . ASN A 1 94 ? -15.619 -4.350 31.871 1.00 89.94 94 ASN A N 1
ATOM 685 C CA . ASN A 1 94 ? -15.199 -5.603 31.255 1.00 89.94 94 ASN A CA 1
ATOM 686 C C . ASN A 1 94 ? -15.462 -5.635 29.745 1.00 89.94 94 ASN A C 1
ATOM 688 O O . ASN A 1 94 ? -15.178 -6.652 29.114 1.00 89.94 94 ASN A O 1
ATOM 692 N N . ALA A 1 95 ? -15.981 -4.545 29.166 1.00 92.12 95 ALA A N 1
ATOM 693 C CA . ALA A 1 95 ? -16.165 -4.445 27.729 1.00 92.12 95 ALA A CA 1
ATOM 694 C C . ALA A 1 95 ? -14.836 -4.651 27.001 1.00 92.12 95 ALA A C 1
ATOM 696 O O . ALA A 1 95 ? -13.770 -4.249 27.481 1.00 92.12 95 ALA A O 1
ATOM 697 N N . THR A 1 96 ? -14.920 -5.245 25.818 1.00 92.75 96 THR A N 1
ATOM 698 C CA . THR A 1 96 ? -13.797 -5.442 24.907 1.00 92.75 96 THR A CA 1
ATOM 699 C C . THR A 1 96 ? -14.101 -4.802 23.564 1.00 92.75 96 THR A C 1
ATOM 701 O O . THR A 1 96 ? -15.243 -4.796 23.109 1.00 92.75 96 THR A O 1
ATOM 704 N N . LEU A 1 97 ? -13.068 -4.266 22.923 1.00 94.19 97 LEU A N 1
ATOM 705 C CA . LEU A 1 97 ? -13.120 -3.750 21.562 1.00 94.19 97 LEU A CA 1
ATOM 706 C C . LEU A 1 97 ? -11.991 -4.391 20.772 1.00 94.19 97 LEU A C 1
ATOM 708 O O . LEU A 1 97 ? -10.821 -4.214 21.111 1.00 94.19 97 LEU A O 1
ATOM 712 N N . THR A 1 98 ? -12.353 -5.104 19.720 1.00 94.31 98 THR A N 1
ATOM 713 C CA . THR A 1 98 ? -11.448 -5.750 18.781 1.00 94.31 98 THR A CA 1
ATOM 714 C C . THR A 1 98 ? -11.403 -4.923 17.506 1.00 94.31 98 THR A C 1
ATOM 716 O O . THR A 1 98 ? -12.430 -4.665 16.883 1.00 94.31 98 THR A O 1
ATOM 719 N N . LEU A 1 99 ? -10.204 -4.498 17.129 1.00 94.25 99 LEU A N 1
ATOM 720 C CA . LEU A 1 99 ? -9.903 -3.803 15.886 1.00 94.25 99 LEU A CA 1
ATOM 721 C C . LEU A 1 99 ? -9.191 -4.791 14.962 1.00 94.25 99 LEU A C 1
ATOM 723 O O . LEU A 1 99 ? -8.209 -5.412 15.366 1.00 94.25 99 LEU A O 1
ATOM 727 N N . GLN A 1 100 ? -9.682 -4.926 13.737 1.00 91.62 100 GLN A N 1
ATOM 728 C CA . GLN A 1 100 ? -9.149 -5.802 12.701 1.00 91.62 100 GLN A CA 1
ATOM 729 C C . GLN A 1 100 ? -8.860 -4.997 11.437 1.00 91.62 100 GLN A C 1
ATOM 731 O O . GLN A 1 100 ? -9.652 -4.142 11.034 1.00 91.62 100 GLN A O 1
ATOM 736 N N . VAL A 1 101 ? -7.753 -5.329 10.781 1.00 86.69 101 VAL A N 1
ATOM 737 C CA . VAL A 1 101 ? -7.483 -4.950 9.392 1.00 86.69 101 VAL A CA 1
ATOM 738 C C . VAL A 1 101 ? -7.586 -6.204 8.537 1.00 86.69 101 VAL A C 1
ATOM 740 O O . VAL A 1 101 ? -6.951 -7.216 8.848 1.00 86.69 101 VAL A O 1
ATOM 743 N N . LEU A 1 102 ? -8.373 -6.129 7.468 1.00 80.62 102 LEU A N 1
ATOM 744 C CA . LEU A 1 102 ? -8.601 -7.217 6.529 1.00 80.62 102 LEU A CA 1
ATOM 745 C C . LEU A 1 102 ? -8.163 -6.835 5.114 1.00 80.62 102 LEU A C 1
ATOM 747 O O . LEU A 1 102 ? -8.189 -5.664 4.736 1.00 80.62 102 LEU A O 1
ATOM 751 N N . GLU A 1 103 ? -7.800 -7.844 4.332 1.00 75.12 103 GLU A N 1
ATOM 752 C CA . GLU A 1 103 ? -7.662 -7.776 2.877 1.00 75.12 103 GLU A CA 1
ATOM 753 C C . GLU A 1 103 ? -8.611 -8.813 2.271 1.00 75.12 103 GLU A C 1
ATOM 755 O O . GLU A 1 103 ? -8.432 -10.023 2.453 1.00 75.12 103 GLU A O 1
ATOM 760 N N . GLY A 1 104 ? -9.683 -8.335 1.630 1.00 75.19 104 GLY A N 1
ATOM 761 C CA . GLY A 1 104 ? -10.849 -9.175 1.350 1.00 75.19 104 GLY A CA 1
ATOM 762 C C . GLY A 1 104 ? -11.399 -9.786 2.646 1.00 75.19 104 GLY A C 1
ATOM 763 O O . GLY A 1 104 ? -11.644 -9.071 3.615 1.00 75.19 104 GLY A O 1
ATOM 764 N N . ASP A 1 105 ? -11.529 -11.113 2.684 1.00 77.56 105 ASP A N 1
ATOM 765 C CA . ASP A 1 105 ? -12.023 -11.853 3.857 1.00 77.56 105 ASP A CA 1
ATOM 766 C C . ASP A 1 105 ? -10.917 -12.265 4.848 1.00 77.56 105 ASP A C 1
ATOM 768 O O . ASP A 1 105 ? -11.192 -12.834 5.908 1.00 77.56 105 ASP A O 1
ATOM 772 N N . LYS A 1 106 ? -9.644 -12.009 4.524 1.00 76.69 106 LYS A N 1
ATOM 773 C CA . LYS A 1 106 ? -8.508 -12.433 5.347 1.00 76.69 106 LYS A CA 1
ATOM 774 C C . LYS A 1 106 ? -8.171 -11.372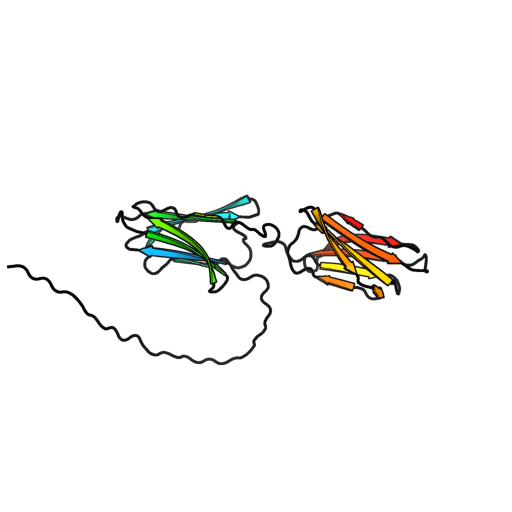 6.390 1.00 76.69 106 LYS A C 1
ATOM 776 O O . LYS A 1 106 ? -7.826 -10.248 6.038 1.00 76.69 106 LYS A O 1
ATOM 781 N N . VAL A 1 107 ? -8.155 -11.751 7.668 1.00 82.00 107 VAL A N 1
ATOM 782 C CA . VAL A 1 107 ? -7.620 -10.900 8.745 1.00 82.00 107 VAL A CA 1
ATOM 783 C C . VAL A 1 107 ? -6.095 -10.833 8.628 1.00 82.00 107 VAL A C 1
ATOM 785 O O . VAL A 1 107 ? -5.409 -11.850 8.744 1.00 82.00 107 VAL A O 1
ATOM 788 N N . LEU A 1 108 ? -5.562 -9.633 8.391 1.00 79.38 108 LEU A N 1
ATOM 789 C CA . LEU A 1 108 ? -4.122 -9.368 8.341 1.00 79.38 108 LEU A CA 1
ATOM 790 C C . LEU A 1 108 ? -3.552 -9.118 9.733 1.00 79.38 108 LEU A C 1
ATOM 792 O O . LEU A 1 108 ? -2.476 -9.610 10.074 1.00 79.38 108 LEU A O 1
ATOM 796 N N . LYS A 1 109 ? -4.268 -8.328 10.536 1.00 85.88 109 LYS A N 1
ATOM 797 C CA . LYS A 1 109 ? -3.867 -7.995 11.899 1.00 85.88 109 LYS A CA 1
ATOM 798 C C . LYS A 1 109 ? -5.084 -7.713 12.757 1.00 85.88 109 LYS A C 1
ATOM 800 O O . LYS A 1 109 ? -6.073 -7.156 12.287 1.00 85.88 109 LYS A O 1
ATOM 805 N N . GLU A 1 110 ? -4.972 -8.075 14.024 1.00 92.12 110 GLU A N 1
ATOM 806 C CA . GLU A 1 110 ? -6.009 -7.899 15.024 1.00 92.12 110 GLU A CA 1
ATOM 807 C C . GLU A 1 110 ? -5.375 -7.444 16.335 1.00 92.12 110 GLU A C 1
ATOM 809 O O . GLU A 1 110 ? -4.293 -7.901 16.711 1.00 92.12 110 GLU A O 1
ATOM 814 N N . VAL A 1 111 ? -6.049 -6.539 17.032 1.00 92.81 111 VAL A N 1
ATOM 815 C CA . VAL A 1 111 ? -5.708 -6.163 18.401 1.00 92.81 111 VAL A CA 1
ATOM 816 C C . VAL A 1 111 ? -6.991 -5.913 19.177 1.00 92.81 111 VAL A C 1
ATOM 818 O O . VAL A 1 111 ? -7.977 -5.422 18.628 1.00 92.81 111 VAL A O 1
ATOM 821 N N . SER A 1 112 ? -6.977 -6.234 20.465 1.00 94.06 112 SER A N 1
ATOM 822 C CA . SER A 1 112 ? -8.105 -5.977 21.354 1.00 94.06 112 SER A CA 1
ATOM 823 C C . SER A 1 112 ? -7.686 -5.098 22.525 1.00 94.06 112 SER A C 1
ATOM 825 O O . SER A 1 112 ? -6.565 -5.200 23.021 1.00 94.06 112 SER A O 1
ATOM 827 N N . ALA A 1 113 ? -8.601 -4.248 22.975 1.00 93.50 113 ALA A N 1
ATOM 828 C CA . ALA A 1 113 ? -8.500 -3.503 24.224 1.00 93.50 113 ALA A CA 1
ATOM 829 C C . ALA A 1 113 ? -9.688 -3.860 25.124 1.00 93.50 113 ALA A C 1
ATOM 831 O O . ALA A 1 113 ? -10.736 -4.276 24.630 1.00 93.50 113 ALA A O 1
ATOM 832 N N . SER A 1 114 ? -9.537 -3.669 26.433 1.00 93.31 114 SER A N 1
ATOM 833 C CA . SER A 1 114 ? -10.600 -3.882 27.418 1.00 93.31 114 SER A CA 1
ATOM 834 C C . SER A 1 114 ? -10.637 -2.753 28.441 1.00 93.31 114 SER A C 1
ATOM 836 O O . SER A 1 114 ? -9.581 -2.240 28.817 1.00 93.31 114 SER A O 1
ATOM 838 N N . GLY A 1 115 ? -11.824 -2.403 28.929 1.00 91.25 115 GLY A N 1
ATOM 839 C CA . GLY A 1 115 ? -12.004 -1.363 29.942 1.00 91.25 115 GLY A CA 1
ATOM 840 C C . GLY A 1 115 ? -13.153 -0.406 29.633 1.00 91.25 115 GLY A C 1
ATOM 841 O O . GLY A 1 115 ? -13.845 -0.535 28.632 1.00 91.25 115 GLY A O 1
ATOM 842 N N . ALA A 1 116 ? -13.321 0.611 30.483 1.00 89.44 116 ALA A N 1
ATOM 843 C CA . ALA A 1 116 ? -14.316 1.670 30.269 1.00 89.44 116 ALA A CA 1
ATOM 844 C C . ALA A 1 116 ? -13.918 2.659 29.151 1.00 89.44 116 ALA A C 1
ATOM 846 O O . ALA A 1 116 ? -14.768 3.317 28.552 1.00 89.44 116 ALA A O 1
ATOM 847 N N . VAL A 1 117 ? -12.617 2.772 28.872 1.00 93.50 117 VAL A N 1
ATOM 848 C CA . VAL A 1 117 ? -12.058 3.508 27.733 1.00 93.50 117 VAL A CA 1
ATOM 849 C C . VAL A 1 117 ? -11.209 2.523 26.948 1.00 93.50 117 VAL A C 1
ATOM 851 O O . VAL A 1 117 ? -10.300 1.915 27.510 1.00 93.50 117 VAL A O 1
ATOM 854 N N . LEU A 1 118 ? -11.523 2.354 25.667 1.00 94.44 118 LEU A N 1
ATOM 855 C CA . LEU A 1 118 ? -10.900 1.346 24.815 1.00 94.44 118 LEU A CA 1
ATOM 856 C C . LEU A 1 118 ? -10.184 2.049 23.670 1.00 94.44 118 LEU A C 1
ATOM 858 O O . LEU A 1 118 ? -10.811 2.792 22.915 1.00 94.44 118 LEU A O 1
ATOM 862 N N . ALA A 1 119 ? -8.876 1.820 23.564 1.00 94.50 119 ALA A N 1
ATOM 863 C CA . ALA A 1 119 ? -8.028 2.465 22.569 1.00 94.50 119 ALA A CA 1
ATOM 864 C C . ALA A 1 119 ? -7.110 1.459 21.842 1.00 94.50 119 ALA A C 1
ATOM 866 O O . ALA A 1 119 ? -5.886 1.542 21.976 1.00 94.50 119 ALA A O 1
ATOM 867 N N . PRO A 1 120 ? -7.662 0.458 21.127 1.00 93.94 120 PRO A N 1
ATOM 868 C CA . PRO A 1 120 ? -6.849 -0.450 20.331 1.00 93.94 120 PRO A CA 1
ATOM 869 C C . PRO A 1 120 ? -6.167 0.308 19.188 1.00 93.94 120 PRO A C 1
ATOM 871 O O . PRO A 1 120 ? -6.766 1.167 18.537 1.00 93.94 120 PRO A O 1
ATOM 874 N N . ASN A 1 121 ? -4.911 -0.041 18.927 1.00 92.62 121 ASN A N 1
ATOM 875 C CA . ASN A 1 121 ? -4.122 0.542 17.854 1.00 92.62 121 ASN A CA 1
ATOM 876 C C . ASN A 1 121 ? -3.361 -0.550 17.107 1.00 92.62 121 ASN A C 1
ATOM 878 O O . ASN A 1 121 ? -2.640 -1.348 17.708 1.00 92.62 121 ASN A O 1
ATOM 882 N N . ILE A 1 122 ? -3.531 -0.580 15.790 1.00 89.00 122 ILE A N 1
ATOM 883 C CA . ILE A 1 122 ? -2.779 -1.440 14.892 1.00 89.00 122 ILE A CA 1
ATOM 884 C C . ILE A 1 122 ? -1.778 -0.570 14.160 1.00 89.00 122 ILE A C 1
ATOM 886 O O . ILE A 1 122 ? -2.154 0.279 13.357 1.00 89.00 122 ILE A O 1
ATOM 890 N N . HIS A 1 123 ? -0.500 -0.852 14.382 1.00 85.00 123 HIS A N 1
ATOM 891 C CA . HIS A 1 123 ? 0.537 -0.488 13.434 1.00 85.00 123 HIS A CA 1
ATOM 892 C C . HIS A 1 123 ? 0.685 -1.628 12.431 1.00 85.00 123 HIS A C 1
ATOM 894 O O . HIS A 1 123 ? 1.027 -2.761 12.804 1.00 85.00 123 HIS A O 1
ATOM 900 N N . LEU A 1 124 ? 0.391 -1.352 11.170 1.00 76.06 124 LEU A N 1
ATOM 901 C CA . LEU A 1 124 ? 0.740 -2.242 10.082 1.00 76.06 124 LEU A CA 1
ATOM 902 C C . LEU A 1 124 ? 2.234 -2.024 9.869 1.00 76.06 124 LEU A C 1
ATOM 904 O O . LEU A 1 124 ? 2.641 -1.041 9.258 1.00 76.06 124 LEU A O 1
ATOM 908 N N . ILE A 1 125 ? 3.059 -2.903 10.459 1.00 59.28 125 ILE A N 1
ATOM 909 C CA . ILE A 1 125 ? 4.473 -2.972 10.089 1.00 59.28 125 ILE A CA 1
ATOM 910 C C . ILE A 1 125 ? 4.427 -3.339 8.624 1.00 59.28 125 ILE A C 1
ATOM 912 O O . ILE A 1 125 ? 4.157 -4.488 8.274 1.00 59.28 125 ILE A O 1
ATOM 916 N N . ASN A 1 126 ? 4.607 -2.339 7.779 1.00 47.44 126 ASN A N 1
ATOM 917 C CA . ASN A 1 126 ? 4.779 -2.589 6.383 1.00 47.44 126 ASN A CA 1
ATOM 918 C C . ASN A 1 126 ? 6.194 -3.161 6.268 1.00 47.44 126 ASN A C 1
ATOM 920 O O . ASN A 1 126 ? 7.163 -2.439 6.070 1.00 47.44 126 ASN A O 1
ATOM 924 N N . THR A 1 127 ? 6.333 -4.474 6.480 1.00 39.75 127 THR A N 1
ATOM 925 C CA . THR A 1 127 ? 7.551 -5.206 6.101 1.00 39.75 127 THR A CA 1
ATOM 926 C C . THR A 1 127 ? 7.825 -5.061 4.599 1.00 39.75 127 THR A C 1
ATOM 928 O O . THR A 1 127 ? 8.929 -5.361 4.167 1.00 39.75 127 THR A O 1
ATOM 931 N N . ASP A 1 128 ? 6.862 -4.512 3.848 1.00 40.34 128 ASP A N 1
ATOM 932 C CA . ASP A 1 128 ? 6.970 -4.038 2.478 1.00 40.34 128 ASP A CA 1
ATOM 933 C C . ASP A 1 128 ? 6.646 -2.525 2.373 1.00 40.34 128 ASP A C 1
ATOM 935 O O . ASP A 1 128 ? 5.896 -2.117 1.487 1.00 40.34 128 ASP A O 1
ATOM 939 N N . SER A 1 129 ? 7.184 -1.654 3.251 1.00 37.94 129 SER A N 1
ATOM 940 C CA . SER A 1 129 ? 6.977 -0.178 3.245 1.00 37.94 129 SER A CA 1
ATOM 941 C C . SER A 1 129 ? 7.340 0.549 1.943 1.00 37.94 129 SER A C 1
ATOM 943 O O . SER A 1 129 ? 7.266 1.772 1.882 1.00 37.94 129 SER A O 1
ATOM 945 N N . ASN A 1 130 ? 7.690 -0.194 0.899 1.00 41.94 130 ASN A N 1
ATOM 946 C CA . ASN A 1 130 ? 7.887 0.283 -0.456 1.00 41.94 130 ASN A CA 1
ATOM 947 C C . ASN A 1 130 ? 6.695 0.020 -1.394 1.00 41.94 130 ASN A C 1
ATOM 949 O O . ASN A 1 130 ? 6.692 0.604 -2.473 1.00 41.94 130 ASN A O 1
ATOM 953 N N . ALA A 1 131 ? 5.708 -0.815 -1.029 1.00 35.84 131 ALA A N 1
ATOM 954 C CA . ALA A 1 131 ? 4.887 -1.524 -2.018 1.00 35.84 131 ALA A CA 1
ATOM 955 C C . ALA A 1 131 ? 3.401 -1.140 -2.150 1.00 35.84 131 ALA A C 1
ATOM 957 O O . ALA A 1 131 ? 2.716 -1.711 -2.998 1.00 35.84 131 ALA A O 1
ATOM 958 N N . VAL A 1 132 ? 2.872 -0.206 -1.364 1.00 35.00 132 VAL A N 1
ATOM 959 C CA . VAL A 1 132 ? 1.455 0.178 -1.473 1.00 35.00 132 VAL A CA 1
ATOM 960 C C . VAL A 1 132 ? 1.405 1.684 -1.762 1.00 35.00 132 VAL A C 1
ATOM 962 O O . VAL A 1 132 ? 2.281 2.414 -1.298 1.00 35.00 132 VAL A O 1
ATOM 965 N N . GLY A 1 133 ? 0.525 2.102 -2.680 1.00 41.47 133 GLY A N 1
ATOM 966 C CA . GLY A 1 133 ? 0.323 3.501 -3.101 1.00 41.47 133 GLY A CA 1
ATOM 967 C C . GLY A 1 133 ? 1.203 4.047 -4.231 1.00 41.47 133 GLY A C 1
ATOM 968 O O . GLY A 1 133 ? 0.857 5.072 -4.816 1.00 41.47 133 GLY A O 1
ATOM 969 N N . LYS A 1 134 ? 2.302 3.381 -4.605 1.00 44.88 134 LYS A N 1
ATOM 970 C CA . LYS A 1 134 ? 3.070 3.760 -5.808 1.00 44.88 134 LYS A CA 1
ATOM 971 C C . LYS A 1 134 ? 2.490 3.036 -7.011 1.00 44.88 134 LYS A C 1
ATOM 973 O O . LYS A 1 134 ? 2.426 1.805 -7.018 1.00 44.88 134 LYS A O 1
ATOM 978 N N . SER A 1 135 ? 2.054 3.779 -8.026 1.00 49.66 135 SER A N 1
ATOM 979 C CA . SER A 1 135 ? 1.633 3.157 -9.280 1.00 49.66 135 SER A CA 1
ATOM 980 C C . SER A 1 135 ? 2.807 2.342 -9.830 1.00 49.66 135 SER A C 1
ATOM 982 O O . SER A 1 135 ? 3.954 2.785 -9.766 1.00 49.66 135 SER A O 1
ATOM 984 N N . ALA A 1 136 ? 2.542 1.143 -10.355 1.00 56.09 136 ALA A N 1
ATOM 985 C CA . ALA A 1 136 ? 3.592 0.304 -10.919 1.00 56.09 136 ALA A CA 1
ATOM 986 C C . ALA A 1 136 ? 4.404 1.098 -11.956 1.00 56.09 136 ALA A C 1
ATOM 988 O O . ALA A 1 136 ? 3.852 1.623 -12.931 1.00 56.09 136 ALA A O 1
ATOM 989 N N . HIS A 1 137 ? 5.718 1.188 -11.749 1.00 67.06 137 HIS A N 1
ATOM 990 C CA . HIS A 1 137 ? 6.593 1.779 -12.745 1.00 67.06 137 HIS A CA 1
ATOM 991 C C . HIS A 1 137 ? 6.838 0.774 -13.867 1.00 67.06 137 HIS A C 1
ATOM 993 O O . HIS A 1 137 ? 7.190 -0.386 -13.641 1.00 67.06 137 HIS A O 1
ATOM 999 N N . THR A 1 138 ? 6.674 1.234 -15.101 1.00 72.19 138 THR A N 1
ATOM 1000 C CA . THR A 1 138 ? 7.003 0.447 -16.288 1.00 72.19 138 THR A CA 1
ATOM 1001 C C . THR A 1 138 ? 8.333 0.926 -16.840 1.00 72.19 138 THR A C 1
ATOM 1003 O O . THR A 1 138 ? 8.501 2.113 -17.115 1.00 72.19 138 THR A O 1
ATOM 1006 N N . VAL A 1 139 ? 9.278 0.003 -17.031 1.00 76.12 139 VAL A N 1
ATOM 1007 C CA . VAL A 1 139 ? 10.498 0.289 -17.785 1.00 76.12 139 VAL A CA 1
ATOM 1008 C C . VAL A 1 139 ? 10.273 -0.115 -19.230 1.00 76.12 139 VAL A C 1
ATOM 1010 O O . VAL A 1 139 ? 10.052 -1.289 -19.539 1.00 76.12 139 VAL A O 1
ATOM 1013 N N . ARG A 1 140 ? 10.337 0.871 -20.121 1.00 83.62 140 ARG A N 1
ATOM 1014 C CA . ARG A 1 140 ? 10.263 0.663 -21.565 1.00 83.62 140 ARG A CA 1
ATOM 1015 C C . ARG A 1 140 ? 11.629 0.932 -22.171 1.00 83.62 140 ARG A C 1
ATOM 1017 O O . ARG A 1 140 ? 12.241 1.964 -21.916 1.00 83.62 140 ARG A O 1
ATOM 1024 N N . ILE A 1 141 ? 12.101 -0.007 -22.973 1.00 81.75 141 ILE A N 1
ATOM 1025 C CA . ILE A 1 141 ? 13.355 0.080 -23.710 1.00 81.75 141 ILE A CA 1
ATOM 1026 C C . ILE A 1 141 ? 13.017 -0.000 -25.185 1.00 81.75 141 ILE A C 1
ATOM 1028 O O . ILE A 1 141 ? 12.221 -0.843 -25.579 1.00 81.75 141 ILE A O 1
ATOM 1032 N N . TYR A 1 142 ? 13.614 0.845 -26.008 1.00 84.44 142 TYR A N 1
ATOM 1033 C CA . TYR A 1 142 ? 13.502 0.749 -27.459 1.00 84.44 142 TYR A CA 1
ATOM 1034 C C . TYR A 1 142 ? 14.816 1.148 -28.110 1.00 84.44 142 TYR A C 1
ATOM 1036 O O . TYR A 1 142 ? 15.608 1.886 -27.525 1.00 84.44 142 TYR A O 1
ATOM 1044 N N . ALA A 1 143 ? 15.067 0.623 -29.302 1.00 81.75 143 ALA A N 1
ATOM 1045 C CA . ALA A 1 143 ? 16.284 0.891 -30.043 1.00 81.75 143 ALA A CA 1
ATOM 1046 C C . ALA A 1 143 ? 15.976 1.407 -31.448 1.00 81.75 143 ALA A C 1
ATOM 1048 O O . ALA A 1 143 ? 14.909 1.141 -31.995 1.00 81.75 143 ALA A O 1
ATOM 1049 N N . SER A 1 144 ? 16.917 2.142 -32.045 1.00 80.69 144 SER A N 1
ATOM 1050 C CA . SER A 1 144 ? 16.760 2.629 -33.425 1.00 80.69 144 SER A CA 1
ATOM 1051 C C . SER A 1 144 ? 16.864 1.525 -34.484 1.00 80.69 144 SER A C 1
ATOM 1053 O O . SER A 1 144 ? 16.450 1.725 -35.624 1.00 80.69 144 SER A O 1
ATOM 1055 N N . ASN A 1 145 ? 17.424 0.369 -34.128 1.00 77.31 145 ASN A N 1
ATOM 1056 C CA . ASN A 1 145 ? 17.590 -0.805 -34.982 1.00 77.31 145 ASN A CA 1
ATOM 1057 C C . ASN A 1 145 ? 17.630 -2.091 -34.130 1.00 77.31 145 ASN A C 1
ATOM 1059 O O . ASN A 1 145 ? 17.378 -2.062 -32.927 1.00 77.31 145 ASN A O 1
ATOM 1063 N N . ASN A 1 146 ? 17.946 -3.238 -34.743 1.00 77.81 146 ASN A N 1
ATOM 1064 C CA . ASN A 1 146 ? 18.106 -4.508 -34.029 1.00 77.81 146 ASN A CA 1
ATOM 1065 C C . ASN A 1 146 ? 19.335 -4.469 -33.109 1.00 77.81 146 ASN A C 1
ATOM 1067 O O . ASN A 1 146 ? 20.434 -4.870 -33.487 1.00 77.81 146 ASN A O 1
ATOM 1071 N N . VAL A 1 147 ? 19.125 -3.979 -31.893 1.00 78.06 147 VAL A N 1
ATOM 1072 C CA . VAL A 1 147 ? 20.114 -3.930 -30.822 1.00 78.06 147 VAL A CA 1
ATOM 1073 C C . VAL A 1 147 ? 19.947 -5.144 -29.920 1.00 78.06 147 VAL A C 1
ATOM 1075 O O . VAL A 1 147 ? 18.840 -5.430 -29.478 1.00 78.06 147 VAL A O 1
ATOM 1078 N N . GLU A 1 148 ? 21.039 -5.827 -29.586 1.00 82.25 148 GLU A N 1
ATOM 1079 C CA . GLU A 1 148 ? 21.009 -6.903 -28.597 1.00 82.25 148 GLU A CA 1
ATOM 1080 C C . GLU A 1 148 ? 21.086 -6.326 -27.176 1.00 82.25 148 GLU A C 1
ATOM 1082 O O . GLU A 1 148 ? 22.123 -5.806 -26.748 1.00 82.25 148 GLU A O 1
ATOM 1087 N N . LEU A 1 149 ? 19.980 -6.413 -26.435 1.00 80.75 149 LEU A N 1
ATOM 1088 C CA . LEU A 1 149 ? 19.947 -6.092 -25.013 1.00 80.75 149 LEU A CA 1
ATOM 1089 C C . LEU A 1 149 ? 20.493 -7.282 -24.225 1.00 80.75 149 LEU A C 1
ATOM 1091 O O . LEU A 1 149 ? 19.921 -8.369 -24.258 1.00 80.75 149 LEU A O 1
ATOM 1095 N N . LYS A 1 150 ? 21.592 -7.064 -23.502 1.00 84.19 150 LYS A N 1
ATOM 1096 C CA . LYS A 1 150 ? 22.238 -8.097 -22.687 1.00 84.19 150 LYS A CA 1
ATOM 1097 C C . LYS A 1 150 ? 21.658 -8.138 -21.287 1.00 84.19 150 LYS A C 1
ATOM 1099 O O . LYS A 1 150 ? 21.082 -9.144 -20.879 1.00 84.19 150 LYS A O 1
ATOM 1104 N N . THR A 1 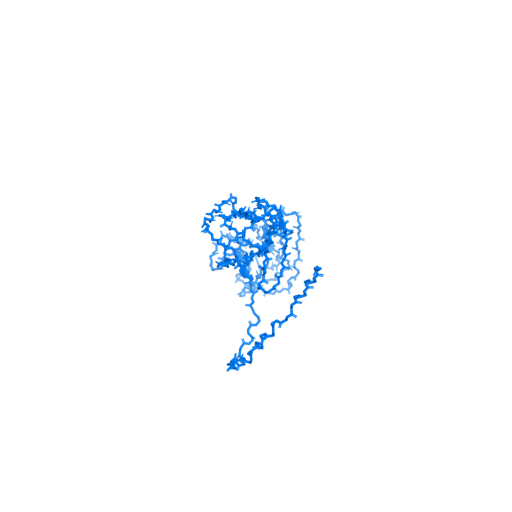151 ? 21.745 -7.011 -20.592 1.00 83.88 151 THR A N 1
ATOM 1105 C CA . THR A 1 151 ? 21.373 -6.930 -19.180 1.00 83.88 151 THR A CA 1
ATOM 1106 C C . THR A 1 151 ? 20.501 -5.717 -18.923 1.00 83.88 151 THR A C 1
ATOM 1108 O O . THR A 1 151 ? 20.748 -4.636 -19.464 1.00 83.88 151 THR A O 1
ATOM 1111 N N . LEU A 1 152 ? 19.525 -5.895 -18.039 1.00 81.50 152 LEU A N 1
ATOM 1112 C CA . LEU A 1 152 ? 18.812 -4.818 -17.372 1.00 81.50 152 LEU A CA 1
ATOM 1113 C C . LEU A 1 152 ? 19.102 -4.891 -15.871 1.00 81.50 152 LEU A C 1
ATOM 1115 O O . LEU A 1 152 ? 18.868 -5.919 -15.236 1.00 81.50 152 LEU A O 1
ATOM 1119 N N . THR A 1 153 ? 19.628 -3.806 -15.322 1.00 81.50 153 THR A N 1
ATOM 1120 C CA . THR A 1 153 ? 20.002 -3.686 -13.914 1.00 81.50 153 THR A CA 1
ATOM 1121 C C . THR A 1 153 ? 19.068 -2.704 -13.227 1.00 81.50 153 THR A C 1
ATOM 1123 O O . THR A 1 153 ? 18.887 -1.583 -13.701 1.00 81.50 153 THR A O 1
ATOM 1126 N N . PHE A 1 154 ? 18.519 -3.119 -12.091 1.00 74.31 154 PHE A N 1
ATOM 1127 C CA . PHE A 1 154 ? 17.707 -2.293 -11.204 1.00 74.31 154 PHE A CA 1
ATOM 1128 C C . PHE A 1 154 ? 18.411 -2.173 -9.859 1.00 74.31 154 PHE A C 1
ATOM 1130 O O . PHE A 1 154 ? 18.733 -3.204 -9.267 1.00 74.31 154 PHE A O 1
ATOM 1137 N N . SER A 1 155 ? 18.613 -0.949 -9.378 1.00 74.00 155 SER A N 1
ATOM 1138 C CA . SER A 1 155 ? 19.131 -0.677 -8.032 1.00 74.00 155 SER A CA 1
ATOM 1139 C C . SER A 1 155 ? 18.048 -0.032 -7.181 1.00 74.00 155 SER A C 1
ATOM 1141 O O . SER A 1 155 ? 17.392 0.907 -7.635 1.00 74.00 155 SER A O 1
ATOM 1143 N N . PHE A 1 156 ? 17.895 -0.499 -5.947 1.00 68.94 156 PHE A N 1
ATOM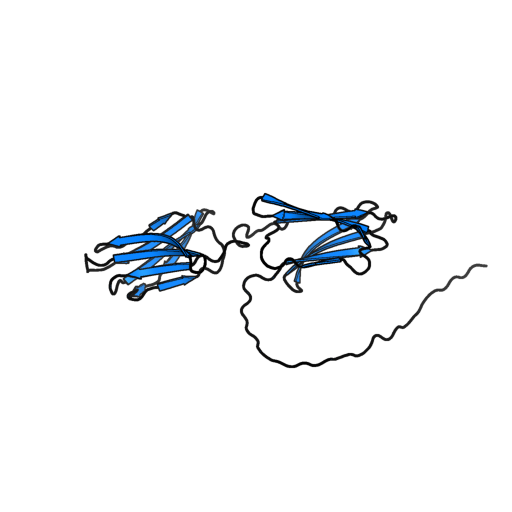 1144 C CA . PHE A 1 156 ? 16.784 -0.152 -5.060 1.00 68.94 156 PHE A CA 1
ATOM 1145 C C . PHE A 1 156 ? 17.220 0.718 -3.873 1.00 68.94 156 PHE A C 1
ATOM 1147 O O . PHE A 1 156 ? 18.407 0.794 -3.553 1.00 68.94 156 PHE A O 1
ATOM 1154 N N . THR A 1 157 ? 16.270 1.397 -3.223 1.00 64.69 157 THR A N 1
ATOM 1155 C CA . THR A 1 157 ? 16.517 2.225 -2.021 1.00 64.69 157 THR A CA 1
ATOM 1156 C C . THR A 1 157 ? 17.067 1.446 -0.833 1.00 64.69 157 THR A C 1
ATOM 1158 O O . THR A 1 157 ? 17.750 2.022 0.009 1.00 64.69 157 THR A O 1
ATOM 1161 N N . ASP A 1 158 ? 16.819 0.139 -0.775 1.00 60.75 158 ASP A N 1
ATOM 1162 C CA . ASP A 1 158 ? 17.403 -0.775 0.211 1.00 60.75 158 ASP A CA 1
ATOM 1163 C C . ASP A 1 158 ? 18.841 -1.214 -0.147 1.00 60.75 158 ASP A C 1
ATOM 1165 O O . ASP A 1 158 ? 19.414 -2.083 0.510 1.00 60.75 158 ASP A O 1
ATOM 1169 N N . ASN A 1 159 ? 19.437 -0.598 -1.177 1.00 65.88 159 ASN A N 1
ATOM 1170 C CA . ASN A 1 159 ? 20.744 -0.903 -1.761 1.00 65.88 159 ASN A CA 1
ATOM 1171 C C . ASN A 1 159 ? 20.863 -2.299 -2.391 1.00 65.88 159 ASN A C 1
ATOM 1173 O O . ASN A 1 159 ? 21.970 -2.724 -2.734 1.00 65.88 159 ASN A O 1
ATOM 1177 N N . THR A 1 160 ? 19.757 -3.018 -2.589 1.00 69.94 160 THR A N 1
ATOM 1178 C CA . THR A 1 160 ? 19.784 -4.262 -3.357 1.00 69.94 160 THR A CA 1
ATOM 1179 C C . THR A 1 160 ? 19.881 -3.970 -4.854 1.00 69.94 160 THR A C 1
ATOM 1181 O O . THR A 1 160 ? 19.593 -2.870 -5.338 1.00 69.94 160 THR A O 1
ATOM 1184 N N . THR A 1 161 ? 20.348 -4.954 -5.622 1.00 73.88 161 THR A N 1
ATOM 1185 C CA . THR A 1 161 ? 20.444 -4.856 -7.080 1.00 73.88 161 THR A CA 1
ATOM 1186 C C . THR A 1 161 ? 19.933 -6.137 -7.717 1.00 73.88 161 THR A C 1
ATOM 1188 O O . THR A 1 161 ? 20.365 -7.229 -7.354 1.00 73.88 161 THR A O 1
ATOM 1191 N N . THR A 1 162 ? 19.041 -6.009 -8.697 1.00 74.44 162 THR A N 1
ATOM 1192 C CA . THR A 1 162 ? 18.577 -7.130 -9.521 1.00 74.44 162 THR A CA 1
ATOM 1193 C C . THR A 1 162 ? 19.110 -6.981 -10.936 1.00 74.44 162 THR A C 1
ATOM 1195 O O . THR A 1 162 ? 18.961 -5.930 -11.556 1.00 74.44 162 THR A O 1
ATOM 1198 N N . ASN A 1 163 ? 19.706 -8.053 -11.458 1.00 78.56 163 ASN A N 1
ATOM 1199 C CA . ASN A 1 163 ? 20.172 -8.132 -12.836 1.00 78.56 163 ASN A CA 1
ATOM 1200 C C . ASN A 1 163 ? 19.318 -9.138 -13.599 1.00 78.56 163 ASN A C 1
ATOM 1202 O O . ASN A 1 163 ? 19.255 -10.310 -13.233 1.00 78.56 163 ASN A O 1
ATOM 1206 N N . ILE A 1 164 ? 18.690 -8.680 -14.674 1.00 76.31 164 ILE A N 1
ATOM 1207 C CA . ILE A 1 164 ? 17.920 -9.516 -15.585 1.00 76.31 164 ILE A CA 1
ATOM 1208 C C . ILE A 1 164 ? 18.758 -9.708 -16.842 1.00 76.31 164 ILE A C 1
ATOM 1210 O O . ILE A 1 164 ? 19.072 -8.734 -17.527 1.00 76.31 164 ILE A O 1
ATOM 1214 N N . GLN A 1 165 ? 19.116 -10.957 -17.136 1.00 80.25 165 GLN A N 1
ATOM 1215 C CA . GLN A 1 165 ? 19.642 -11.322 -18.449 1.00 80.25 165 GLN A CA 1
ATOM 1216 C C . GLN A 1 165 ? 18.469 -11.367 -19.425 1.00 80.25 165 GLN A C 1
ATOM 1218 O O . GLN A 1 165 ? 17.470 -12.035 -19.156 1.00 80.25 165 GLN A O 1
ATOM 1223 N N . VAL A 1 166 ? 18.564 -10.598 -20.507 1.00 75.56 166 VAL A N 1
ATOM 1224 C CA . VAL A 1 166 ? 17.501 -10.494 -21.514 1.00 75.56 166 VAL A CA 1
ATOM 1225 C C . VAL A 1 166 ? 17.892 -11.243 -22.784 1.00 75.56 166 VAL A C 1
ATOM 1227 O O . VAL A 1 166 ? 17.052 -11.944 -23.335 1.00 75.56 166 VAL A O 1
ATOM 1230 N N . ASP A 1 167 ? 19.154 -11.114 -23.218 1.00 75.00 167 ASP A N 1
ATOM 1231 C CA . ASP A 1 167 ? 19.718 -11.746 -24.423 1.00 75.00 167 ASP A CA 1
ATOM 1232 C C . ASP A 1 167 ? 18.744 -11.744 -25.621 1.00 75.00 167 ASP A C 1
ATOM 1234 O O . ASP A 1 167 ? 18.502 -12.762 -26.272 1.00 75.00 167 ASP A O 1
ATOM 1238 N N . GLN A 1 168 ? 18.155 -10.576 -25.904 1.00 73.25 168 GLN A N 1
ATOM 1239 C CA . GLN A 1 168 ? 17.135 -10.409 -26.943 1.00 73.25 168 GLN A CA 1
ATOM 1240 C C . GLN A 1 168 ? 17.431 -9.200 -27.831 1.00 73.25 168 GLN A C 1
ATOM 1242 O O . GLN A 1 168 ? 17.886 -8.153 -27.364 1.00 73.25 168 GLN A O 1
ATOM 1247 N N . LEU A 1 169 ? 17.102 -9.320 -29.121 1.00 71.12 169 LEU A N 1
ATOM 1248 C CA . LEU A 1 169 ? 17.031 -8.176 -30.026 1.00 71.12 169 LEU A CA 1
ATOM 1249 C C . LEU A 1 169 ? 15.827 -7.298 -29.670 1.00 71.12 169 LEU A C 1
ATOM 1251 O O . LEU A 1 169 ? 14.677 -7.707 -29.820 1.00 71.12 169 LEU A O 1
ATOM 1255 N N . VAL A 1 170 ? 16.095 -6.071 -29.242 1.00 70.25 170 VAL A N 1
ATOM 1256 C CA . VAL A 1 170 ? 15.091 -5.077 -28.848 1.00 70.25 170 VAL A CA 1
ATOM 1257 C C . VAL A 1 170 ? 14.872 -4.058 -29.961 1.00 70.25 170 VAL A C 1
ATOM 1259 O O . VAL A 1 170 ? 15.019 -2.863 -29.752 1.00 70.25 170 VAL A O 1
ATOM 1262 N N . GLY A 1 171 ? 14.531 -4.538 -31.163 1.00 64.25 171 GLY A N 1
ATOM 1263 C CA . GLY A 1 171 ? 14.238 -3.679 -32.318 1.00 64.25 171 GLY A CA 1
ATOM 1264 C C . GLY A 1 171 ? 13.015 -2.786 -32.079 1.00 64.25 171 GLY A C 1
ATOM 1265 O O . GLY A 1 171 ? 13.144 -1.583 -31.897 1.00 64.25 171 GLY A O 1
ATOM 1266 N N . ASN A 1 172 ? 11.822 -3.383 -31.978 1.00 58.50 172 ASN A N 1
ATOM 1267 C CA . ASN A 1 172 ? 10.554 -2.654 -31.780 1.00 58.50 172 ASN A CA 1
ATOM 1268 C C . ASN A 1 172 ? 10.205 -2.402 -30.300 1.00 58.50 172 ASN A C 1
ATOM 1270 O O . ASN A 1 172 ? 9.069 -2.068 -29.966 1.00 58.50 172 ASN A O 1
ATOM 1274 N N . GLY A 1 173 ? 11.190 -2.569 -29.418 1.00 66.50 173 GLY A N 1
ATOM 1275 C CA . GLY A 1 173 ? 11.076 -2.323 -27.990 1.00 66.50 173 GLY A CA 1
ATOM 1276 C C . GLY A 1 173 ? 10.875 -3.561 -27.116 1.00 66.50 173 GLY A C 1
ATOM 1277 O O . GLY A 1 173 ? 10.417 -4.616 -27.545 1.00 66.50 173 GLY A O 1
ATOM 1278 N N . TYR A 1 174 ? 11.258 -3.402 -25.857 1.00 70.38 174 TYR A N 1
ATOM 1279 C CA . TYR A 1 174 ? 11.137 -4.347 -24.760 1.00 70.38 174 TYR A CA 1
ATOM 1280 C C . TYR A 1 174 ? 10.502 -3.617 -23.590 1.00 70.38 174 TYR A C 1
ATOM 1282 O O . TYR A 1 174 ? 10.971 -2.559 -23.172 1.00 70.38 174 TYR A O 1
ATOM 1290 N N . THR A 1 175 ? 9.419 -4.176 -23.067 1.00 70.50 175 THR A N 1
ATOM 1291 C CA . THR A 1 175 ? 8.735 -3.613 -21.907 1.00 70.50 175 THR A CA 1
ATOM 1292 C C . THR A 1 175 ? 8.856 -4.588 -20.757 1.00 70.50 175 THR A C 1
ATOM 1294 O O . THR A 1 175 ? 8.546 -5.771 -20.899 1.00 70.50 175 THR A O 1
ATOM 1297 N N . ARG A 1 176 ? 9.294 -4.081 -19.608 1.00 68.81 176 ARG A N 1
ATOM 1298 C CA . ARG A 1 176 ? 9.248 -4.808 -18.350 1.00 68.81 176 ARG A CA 1
ATOM 1299 C C . ARG A 1 176 ? 8.425 -3.999 -17.364 1.00 68.81 176 ARG A C 1
ATOM 1301 O O . ARG A 1 176 ? 8.849 -2.938 -16.906 1.00 68.81 176 ARG A O 1
ATOM 1308 N N . THR A 1 177 ? 7.254 -4.525 -17.044 1.00 63.47 177 THR A N 1
ATOM 1309 C CA . THR A 1 177 ? 6.465 -4.059 -15.908 1.00 63.47 177 THR A CA 1
ATOM 1310 C C . THR A 1 177 ? 6.981 -4.765 -14.665 1.00 63.47 177 THR A C 1
ATOM 1312 O O . THR A 1 177 ? 7.213 -5.976 -14.679 1.00 63.47 177 THR A O 1
ATOM 1315 N N . MET A 1 178 ? 7.228 -3.994 -13.612 1.00 59.41 178 MET A N 1
ATOM 1316 C CA . MET A 1 178 ? 7.602 -4.531 -12.312 1.00 59.41 178 MET A CA 1
ATOM 1317 C C . MET A 1 178 ? 6.398 -4.352 -11.387 1.00 59.41 178 MET A C 1
ATOM 1319 O O . MET A 1 178 ? 6.046 -3.231 -11.038 1.00 59.41 178 MET A O 1
ATOM 1323 N N . ASP A 1 179 ? 5.761 -5.466 -11.019 1.00 48.44 179 ASP A N 1
ATOM 1324 C CA . ASP A 1 179 ? 4.488 -5.490 -10.272 1.00 48.44 179 ASP A CA 1
ATOM 1325 C C . ASP A 1 179 ? 4.623 -5.194 -8.774 1.00 48.44 179 ASP A C 1
ATOM 1327 O O . ASP A 1 179 ? 3.649 -5.255 -8.027 1.00 48.44 179 ASP A O 1
ATOM 1331 N N . LYS A 1 180 ? 5.822 -4.852 -8.308 1.00 45.25 180 LYS A N 1
ATOM 1332 C CA . LYS A 1 180 ? 6.015 -4.380 -6.945 1.00 45.25 180 LYS A CA 1
ATOM 1333 C C . LYS A 1 180 ? 6.464 -2.941 -6.995 1.00 45.25 180 LYS A C 1
ATOM 1335 O O . LYS A 1 180 ? 7.491 -2.627 -7.594 1.00 45.25 180 LYS A O 1
ATOM 1340 N N . ALA A 1 181 ? 5.685 -2.100 -6.333 1.00 43.22 181 ALA A N 1
ATOM 1341 C CA . ALA A 1 181 ? 6.127 -0.803 -5.895 1.00 43.22 181 ALA A CA 1
ATOM 1342 C C . ALA A 1 181 ? 7.445 -1.001 -5.121 1.00 43.22 181 ALA A C 1
ATOM 1344 O O . ALA A 1 181 ? 7.530 -1.590 -4.046 1.00 43.22 181 ALA A O 1
ATOM 1345 N N . PHE A 1 1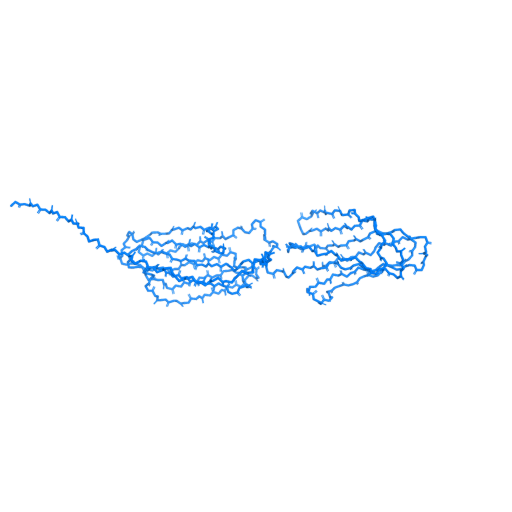82 ? 8.518 -0.647 -5.807 1.00 48.97 182 PHE A N 1
ATOM 1346 C CA . PHE A 1 182 ? 9.857 -0.584 -5.282 1.00 48.97 182 PHE A CA 1
ATOM 1347 C C . PHE A 1 182 ? 10.418 0.718 -5.805 1.00 48.97 182 PHE A C 1
ATOM 1349 O O . PHE A 1 182 ? 10.398 0.977 -7.011 1.00 48.97 182 PHE A O 1
ATOM 1356 N N . ASP A 1 183 ? 10.934 1.515 -4.883 1.00 54.53 183 ASP A N 1
ATOM 1357 C CA . ASP A 1 183 ? 11.785 2.645 -5.201 1.00 54.53 183 ASP A CA 1
ATOM 1358 C C . ASP A 1 183 ? 13.093 2.123 -5.787 1.00 54.53 183 ASP A C 1
ATOM 1360 O O . ASP A 1 183 ? 14.107 2.004 -5.094 1.00 54.53 183 ASP A O 1
ATOM 1364 N N . PHE A 1 184 ? 13.100 1.758 -7.066 1.00 57.53 184 PHE A N 1
ATOM 1365 C CA . PHE A 1 184 ? 14.376 1.703 -7.747 1.00 57.53 184 PHE A CA 1
ATOM 1366 C C . PHE A 1 184 ? 14.880 3.139 -7.891 1.00 57.53 184 PHE A C 1
ATOM 1368 O O . PHE A 1 184 ? 14.221 3.999 -8.463 1.00 57.53 184 PHE A O 1
ATOM 1375 N N . VAL A 1 185 ? 16.057 3.415 -7.343 1.00 55.53 185 VAL A N 1
ATOM 1376 C CA . VAL A 1 185 ? 16.734 4.707 -7.514 1.00 55.53 185 VAL A CA 1
ATOM 1377 C C . VAL A 1 185 ? 17.456 4.765 -8.848 1.00 55.53 185 VAL A C 1
ATOM 1379 O O . VAL A 1 185 ? 17.852 5.841 -9.288 1.00 55.53 185 VAL A O 1
ATOM 1382 N N . GLN A 1 186 ? 17.682 3.610 -9.482 1.00 68.06 186 GLN A N 1
ATOM 1383 C CA . GLN A 1 186 ? 18.463 3.533 -10.700 1.00 68.06 186 GLN A CA 1
ATOM 1384 C C . GLN A 1 186 ? 18.035 2.373 -11.596 1.00 68.06 186 GLN A C 1
ATOM 1386 O O . GLN A 1 186 ? 17.848 1.250 -11.128 1.00 68.06 186 GLN A O 1
ATOM 1391 N N . VAL A 1 187 ? 17.969 2.637 -12.899 1.00 73.44 187 VAL A N 1
ATOM 1392 C CA . VAL A 1 187 ? 17.856 1.608 -13.938 1.00 73.44 187 VAL A CA 1
ATOM 1393 C C . VAL A 1 187 ? 18.960 1.816 -14.954 1.00 73.44 187 VAL A C 1
ATOM 1395 O O . VAL A 1 187 ? 19.167 2.930 -15.433 1.00 73.44 187 VAL A O 1
ATOM 1398 N N . GLY A 1 188 ? 19.660 0.740 -15.293 1.00 79.06 188 GLY A N 1
ATOM 1399 C CA . GLY A 1 188 ? 20.661 0.722 -16.351 1.00 79.06 188 GLY A CA 1
ATOM 1400 C C . GLY A 1 188 ? 20.395 -0.413 -17.323 1.00 79.06 188 GLY A C 1
ATOM 1401 O O . GLY A 1 188 ? 20.130 -1.535 -16.904 1.00 79.06 188 GLY A O 1
ATOM 1402 N N . ALA A 1 189 ? 20.494 -0.139 -18.617 1.00 76.94 189 ALA A N 1
ATOM 1403 C CA . ALA A 1 189 ? 20.513 -1.177 -19.641 1.00 76.94 189 ALA A CA 1
ATOM 1404 C C . ALA A 1 189 ? 21.929 -1.296 -20.202 1.00 76.94 189 ALA A C 1
ATOM 1406 O O . ALA A 1 189 ? 22.627 -0.293 -20.286 1.00 76.94 189 ALA A O 1
ATOM 1407 N N . VAL A 1 190 ? 22.354 -2.494 -20.596 1.00 80.69 190 VAL A N 1
ATOM 1408 C CA . VAL A 1 190 ? 23.605 -2.689 -21.338 1.00 80.69 190 VAL A CA 1
ATOM 1409 C C . VAL A 1 190 ? 23.321 -3.464 -22.606 1.00 80.69 190 VAL A C 1
ATOM 1411 O O . VAL A 1 190 ? 22.732 -4.545 -22.581 1.00 80.69 190 VAL A O 1
ATOM 1414 N N . SER A 1 191 ? 23.801 -2.920 -23.711 1.00 77.69 191 SER A N 1
ATOM 1415 C CA . SER A 1 191 ? 23.702 -3.519 -25.027 1.00 77.69 191 SER A CA 1
ATOM 1416 C C . SER A 1 191 ? 25.048 -3.478 -25.745 1.00 77.69 191 SER A C 1
ATOM 1418 O O . SER A 1 191 ? 25.895 -2.611 -25.496 1.00 77.69 191 SER A O 1
ATOM 1420 N N . ARG A 1 192 ? 25.225 -4.423 -26.671 1.00 71.38 192 ARG A N 1
ATOM 1421 C CA . ARG A 1 192 ? 26.268 -4.349 -27.693 1.00 71.38 192 ARG A CA 1
ATOM 1422 C C . ARG A 1 192 ? 25.614 -4.244 -29.060 1.00 71.38 192 ARG A C 1
ATOM 1424 O O . ARG A 1 192 ? 24.742 -5.040 -29.396 1.00 71.38 192 ARG A O 1
ATOM 1431 N N . ASN A 1 193 ? 26.086 -3.297 -29.863 1.00 71.81 193 ASN A N 1
ATOM 1432 C CA . ASN A 1 193 ? 25.779 -3.255 -31.283 1.00 71.81 193 ASN A CA 1
ATOM 1433 C C . ASN A 1 193 ? 27.065 -2.973 -32.071 1.00 71.81 193 ASN A C 1
ATOM 1435 O O . ASN A 1 193 ? 27.927 -2.217 -31.636 1.00 71.81 193 ASN A O 1
ATOM 1439 N N . GLN A 1 194 ? 27.226 -3.602 -33.231 1.00 67.88 194 GLN A N 1
ATOM 1440 C CA . GLN A 1 194 ? 28.326 -3.268 -34.136 1.00 67.88 194 GLN A CA 1
ATOM 1441 C C . GLN A 1 194 ? 28.057 -1.957 -34.891 1.00 67.88 194 GLN A C 1
ATOM 1443 O O . GLN A 1 194 ? 28.999 -1.300 -35.336 1.00 67.88 194 GLN A O 1
ATOM 1448 N N . ASP A 1 195 ? 26.789 -1.551 -34.996 1.00 76.25 195 ASP A N 1
ATOM 1449 C CA . ASP A 1 195 ? 26.396 -0.278 -35.587 1.00 76.25 195 ASP A CA 1
ATOM 1450 C C . ASP A 1 195 ? 26.630 0.888 -34.613 1.00 76.25 195 ASP A C 1
ATOM 1452 O O . ASP A 1 195 ? 26.006 0.987 -33.557 1.00 76.25 195 ASP A O 1
ATOM 1456 N N . LYS A 1 196 ? 27.525 1.804 -34.994 1.00 72.69 196 LYS A N 1
ATOM 1457 C CA . LYS A 1 196 ? 27.872 3.002 -34.214 1.00 72.69 196 LYS A CA 1
ATOM 1458 C C . LYS A 1 196 ? 26.767 4.061 -34.207 1.00 72.69 196 LYS A C 1
ATOM 1460 O O . LYS A 1 196 ? 26.827 4.963 -33.377 1.00 72.69 196 LYS A O 1
ATOM 1465 N N . ASN A 1 197 ? 25.792 3.953 -35.107 1.00 79.88 197 ASN A N 1
ATOM 1466 C CA . ASN A 1 197 ? 24.647 4.858 -35.194 1.00 79.88 197 ASN A CA 1
ATOM 1467 C C . ASN A 1 197 ? 23.418 4.316 -34.452 1.00 79.88 197 ASN A C 1
ATOM 1469 O O . ASN A 1 197 ? 22.381 4.979 -34.405 1.00 79.88 197 ASN A O 1
ATOM 1473 N N . ALA A 1 198 ? 23.521 3.118 -33.870 1.00 81.06 198 ALA A N 1
ATOM 1474 C CA . ALA A 1 198 ? 22.468 2.567 -33.041 1.00 81.06 198 ALA A CA 1
ATOM 1475 C C . ALA A 1 198 ? 22.242 3.440 -31.806 1.00 81.06 198 ALA A C 1
ATOM 1477 O O . ALA A 1 198 ? 23.190 3.944 -31.194 1.00 81.06 198 ALA A O 1
ATOM 1478 N N . THR A 1 199 ? 20.979 3.579 -31.424 1.00 84.12 199 THR A N 1
ATOM 1479 C CA . THR A 1 199 ? 20.577 4.192 -30.166 1.00 84.12 199 THR A CA 1
ATOM 1480 C C . THR A 1 199 ? 19.795 3.195 -29.331 1.00 84.12 199 THR A C 1
ATOM 1482 O O . THR A 1 199 ? 19.132 2.303 -29.860 1.00 84.12 199 THR A O 1
ATOM 1485 N N . LEU A 1 200 ? 19.893 3.347 -28.014 1.00 84.69 200 LEU A N 1
ATOM 1486 C CA . LEU A 1 200 ? 19.068 2.641 -27.047 1.00 84.69 200 LEU A CA 1
ATOM 1487 C C . LEU A 1 200 ? 18.474 3.676 -26.106 1.00 84.69 200 LEU A C 1
ATOM 1489 O O . LEU A 1 200 ? 19.212 4.404 -25.435 1.00 84.69 200 LEU A O 1
ATOM 1493 N N . THR A 1 201 ? 17.155 3.715 -26.045 1.00 85.75 201 THR A N 1
ATOM 1494 C CA . THR A 1 201 ? 16.418 4.612 -25.171 1.00 85.75 201 THR A CA 1
ATOM 1495 C C . THR A 1 201 ? 15.777 3.823 -24.049 1.00 85.75 201 THR A C 1
ATOM 1497 O O . THR A 1 201 ? 15.138 2.795 -24.270 1.00 85.75 201 THR A O 1
ATOM 1500 N N . LEU A 1 202 ? 15.974 4.317 -22.833 1.00 86.12 202 LEU A N 1
ATOM 1501 C CA . LEU A 1 202 ? 15.395 3.806 -21.605 1.00 86.12 202 LEU A CA 1
ATOM 1502 C C . LEU A 1 202 ? 14.380 4.833 -21.104 1.00 86.12 202 LEU A C 1
ATOM 1504 O O . LEU A 1 202 ? 14.726 6.000 -20.934 1.00 86.12 202 LEU A O 1
ATOM 1508 N N . GLN A 1 203 ? 13.150 4.398 -20.857 1.00 86.69 203 GLN A N 1
ATOM 1509 C CA . GLN A 1 203 ? 12.084 5.194 -20.258 1.00 86.69 203 GLN A CA 1
ATOM 1510 C C . GLN A 1 203 ? 11.621 4.556 -18.954 1.00 86.69 203 GLN A C 1
ATOM 1512 O O . GLN A 1 203 ? 11.445 3.338 -18.876 1.00 86.69 203 GLN A O 1
ATOM 1517 N N . VAL A 1 204 ? 11.344 5.402 -17.966 1.00 80.44 204 VAL A N 1
ATOM 1518 C CA . VAL A 1 204 ? 10.547 5.044 -16.792 1.00 80.44 204 VAL A CA 1
ATOM 1519 C C . VAL A 1 204 ? 9.189 5.713 -16.922 1.00 80.44 204 VAL A C 1
ATOM 1521 O O . VAL A 1 204 ? 9.114 6.933 -17.090 1.00 80.44 204 VAL A O 1
ATOM 1524 N N . LEU A 1 205 ? 8.128 4.917 -16.838 1.00 77.31 205 LEU A N 1
ATOM 1525 C CA . LEU A 1 205 ? 6.750 5.376 -16.910 1.00 77.31 205 LEU A CA 1
ATOM 1526 C C . LEU A 1 205 ? 6.001 5.092 -15.611 1.00 77.31 205 LEU A C 1
ATOM 1528 O O . LEU A 1 205 ? 6.295 4.123 -14.914 1.00 77.31 205 LEU A O 1
ATOM 1532 N N . GLU A 1 206 ? 4.998 5.912 -15.333 1.00 74.12 206 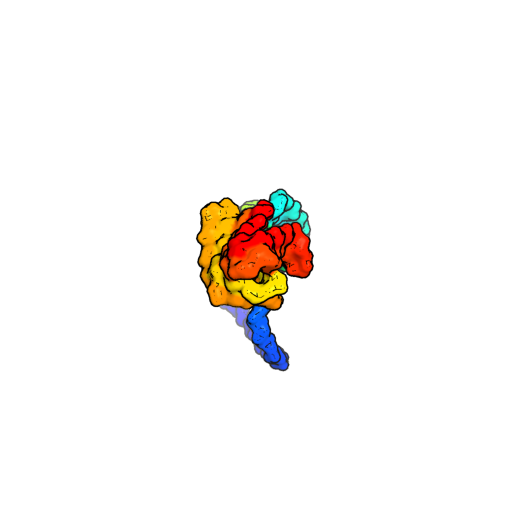GLU A N 1
ATOM 1533 C CA . GLU A 1 206 ? 3.967 5.672 -14.328 1.00 74.12 206 GLU A CA 1
ATOM 1534 C C . GLU A 1 206 ? 2.607 5.673 -15.035 1.00 74.12 206 GLU A C 1
ATOM 1536 O O . GLU A 1 206 ? 2.166 6.704 -15.553 1.00 74.12 206 GLU A O 1
ATOM 1541 N N . GLY A 1 207 ? 1.988 4.495 -15.161 1.00 71.69 207 GLY A N 1
ATOM 1542 C CA . GLY A 1 207 ? 0.919 4.296 -16.146 1.00 71.69 207 GLY A CA 1
ATOM 1543 C C . GLY A 1 207 ? 1.417 4.623 -17.561 1.00 71.69 207 GLY A C 1
ATOM 1544 O O . GLY A 1 207 ? 2.436 4.089 -17.999 1.00 71.69 207 GLY A O 1
ATOM 1545 N N . ASP A 1 208 ? 0.738 5.545 -18.248 1.00 74.94 208 ASP A N 1
ATOM 1546 C CA . ASP A 1 208 ? 1.116 6.017 -19.592 1.00 74.94 208 ASP A CA 1
ATOM 1547 C C . ASP A 1 208 ? 2.047 7.244 -19.584 1.00 74.94 208 ASP A C 1
ATOM 1549 O O . ASP A 1 208 ? 2.532 7.677 -20.633 1.00 74.94 208 ASP A O 1
ATOM 1553 N N . LYS A 1 209 ? 2.314 7.832 -18.412 1.00 75.44 209 LYS A N 1
ATOM 1554 C CA . LYS A 1 209 ? 3.123 9.048 -18.292 1.00 75.44 209 LYS A CA 1
ATOM 1555 C C . LYS A 1 209 ? 4.606 8.703 -18.229 1.00 75.44 209 LYS A C 1
ATOM 1557 O O . LYS A 1 209 ? 5.039 7.999 -17.322 1.00 75.44 209 LYS A O 1
ATOM 1562 N N . VAL A 1 210 ? 5.409 9.273 -19.127 1.00 80.44 210 VAL A N 1
ATOM 1563 C CA . VAL A 1 210 ? 6.877 9.203 -19.043 1.00 80.44 210 VAL A CA 1
ATOM 1564 C C . VAL A 1 210 ? 7.360 10.112 -17.911 1.00 80.44 210 VAL A C 1
ATOM 1566 O O . VAL A 1 210 ? 7.141 11.322 -17.944 1.00 80.44 210 VAL A O 1
ATOM 1569 N N . LEU A 1 211 ? 8.016 9.528 -16.908 1.00 75.88 211 LEU A N 1
ATOM 1570 C CA . LEU A 1 211 ? 8.635 10.263 -15.804 1.00 75.88 211 LEU A CA 1
ATOM 1571 C C . LEU A 1 211 ? 10.042 10.734 -16.166 1.00 75.88 211 LEU A C 1
ATOM 1573 O O . LEU A 1 211 ? 10.421 11.866 -15.870 1.00 75.88 211 LEU A O 1
ATOM 1577 N N . LYS A 1 212 ? 10.824 9.854 -16.800 1.00 81.88 212 LYS A N 1
ATOM 1578 C CA . LYS A 1 212 ? 12.200 10.138 -17.205 1.00 81.88 212 LYS A CA 1
ATOM 1579 C C . LYS A 1 212 ? 12.600 9.290 -18.402 1.00 81.88 212 LYS A C 1
ATOM 1581 O O . LYS A 1 212 ? 12.165 8.147 -18.534 1.00 81.88 212 LYS A O 1
ATOM 1586 N N . GLU A 1 213 ? 13.459 9.852 -19.241 1.00 89.88 213 GLU A N 1
ATOM 1587 C CA . GLU A 1 213 ? 13.989 9.207 -20.436 1.00 89.88 213 GLU A CA 1
ATOM 1588 C C . GLU A 1 213 ? 15.476 9.527 -20.595 1.00 89.88 213 GLU A C 1
ATOM 1590 O O . GLU A 1 213 ? 15.899 10.663 -20.372 1.00 89.88 213 GLU A O 1
ATOM 1595 N N . VAL A 1 214 ? 16.268 8.527 -20.986 1.00 89.25 214 VAL A N 1
ATOM 1596 C CA . VAL A 1 214 ? 17.676 8.688 -21.365 1.00 89.25 214 VAL A CA 1
ATOM 1597 C C . VAL A 1 214 ? 17.962 7.844 -22.600 1.00 89.25 214 VAL A C 1
ATOM 1599 O O . VAL A 1 214 ? 17.626 6.662 -22.645 1.00 89.25 214 VAL A O 1
ATOM 1602 N N . THR A 1 215 ? 18.641 8.444 -23.577 1.00 88.62 215 THR A N 1
ATOM 1603 C CA . THR A 1 215 ? 19.098 7.768 -24.795 1.00 88.62 215 THR A CA 1
ATOM 1604 C C . THR A 1 215 ? 20.620 7.695 -24.816 1.00 88.62 215 THR A C 1
ATOM 1606 O O . THR A 1 215 ? 21.294 8.697 -24.584 1.00 88.62 215 THR A O 1
ATOM 1609 N N . ALA A 1 216 ? 21.162 6.515 -25.114 1.00 86.38 216 ALA A N 1
ATOM 1610 C CA . ALA A 1 216 ? 22.576 6.312 -25.419 1.00 86.38 216 ALA A CA 1
ATOM 1611 C C . ALA A 1 216 ? 22.754 6.020 -26.915 1.00 86.38 216 ALA A C 1
ATOM 1613 O O . ALA A 1 216 ? 21.860 5.453 -27.541 1.00 86.38 216 ALA A O 1
ATOM 1614 N N . SER A 1 217 ? 23.917 6.363 -27.470 1.00 85.81 217 SER A N 1
ATOM 1615 C CA . SER A 1 217 ? 24.288 6.099 -28.866 1.00 85.81 217 SER A CA 1
ATOM 1616 C C . SER A 1 217 ? 25.727 5.598 -28.972 1.00 85.81 217 SER A C 1
ATOM 1618 O O . SER A 1 217 ? 26.581 6.032 -28.198 1.00 85.81 217 SER A O 1
ATOM 1620 N N . GLY A 1 218 ? 26.014 4.737 -29.949 1.00 80.44 218 GLY A N 1
ATOM 1621 C CA . GLY A 1 218 ? 27.347 4.172 -30.175 1.00 80.44 218 GLY A CA 1
ATOM 1622 C C . GLY A 1 218 ? 27.366 2.644 -30.232 1.00 80.44 218 GLY A C 1
ATOM 1623 O O . GLY A 1 218 ? 26.341 1.979 -30.153 1.00 80.44 218 GLY A O 1
ATOM 1624 N N . ALA A 1 219 ? 28.566 2.070 -30.345 1.00 72.62 219 ALA A N 1
ATOM 1625 C CA . ALA A 1 219 ? 28.747 0.613 -30.412 1.00 72.62 219 ALA A CA 1
ATOM 1626 C C . ALA A 1 219 ? 28.523 -0.102 -29.058 1.00 72.62 219 ALA A C 1
ATOM 1628 O O . ALA A 1 219 ? 28.286 -1.310 -28.986 1.00 72.62 219 ALA A O 1
ATOM 1629 N N . PHE A 1 220 ? 28.610 0.647 -27.960 1.00 81.94 220 PHE A N 1
ATOM 1630 C CA . PHE A 1 220 ? 28.283 0.183 -26.619 1.00 81.94 220 PHE A CA 1
ATOM 1631 C C . PHE A 1 220 ? 27.240 1.124 -26.034 1.00 81.94 220 PHE A C 1
ATOM 1633 O O . PHE A 1 220 ? 27.486 2.325 -25.912 1.00 81.94 220 PHE A O 1
ATOM 1640 N N . LEU A 1 221 ? 26.074 0.578 -25.703 1.00 82.50 221 LEU A N 1
ATOM 1641 C CA . LEU A 1 221 ? 24.913 1.359 -25.301 1.00 82.50 221 LEU A CA 1
ATOM 1642 C C . LEU A 1 221 ? 24.606 1.062 -23.840 1.00 82.50 221 LEU A C 1
ATOM 1644 O O . LEU A 1 221 ? 24.239 -0.063 -23.502 1.00 82.50 221 LEU A O 1
ATOM 1648 N N . ALA A 1 222 ? 24.772 2.075 -22.989 1.00 86.12 222 ALA A N 1
ATOM 1649 C CA . ALA A 1 222 ? 24.544 1.959 -21.554 1.00 86.12 222 ALA A CA 1
ATOM 1650 C C . ALA A 1 222 ? 23.726 3.133 -20.983 1.00 86.12 222 ALA A C 1
ATOM 1652 O O . ALA A 1 222 ? 24.250 3.908 -20.178 1.00 86.12 222 ALA A O 1
ATOM 1653 N N . PRO A 1 223 ? 22.463 3.329 -21.417 1.00 83.56 223 PRO A N 1
ATOM 1654 C CA . PRO A 1 223 ? 21.617 4.364 -20.842 1.00 83.56 223 PRO A CA 1
ATOM 1655 C C . PRO A 1 223 ? 21.336 4.039 -19.372 1.00 83.56 223 PRO A C 1
ATOM 1657 O O . PRO A 1 223 ? 21.078 2.889 -19.004 1.00 83.56 223 PRO A O 1
ATOM 1660 N N . ASN A 1 224 ? 21.395 5.071 -18.534 1.00 86.50 224 ASN A N 1
ATOM 1661 C CA . ASN A 1 224 ? 21.212 4.955 -17.098 1.00 86.50 224 ASN A CA 1
ATOM 1662 C C . ASN A 1 224 ? 20.327 6.094 -16.591 1.00 86.50 224 ASN A C 1
ATOM 1664 O O . ASN A 1 224 ? 20.617 7.268 -16.827 1.00 86.50 224 ASN A O 1
ATOM 1668 N N . ILE A 1 225 ? 19.248 5.744 -15.901 1.00 78.69 225 ILE A N 1
ATOM 1669 C CA . ILE A 1 225 ? 18.342 6.689 -15.259 1.00 78.69 225 ILE A CA 1
ATOM 1670 C C . ILE A 1 225 ? 18.529 6.568 -13.760 1.00 78.69 225 ILE A C 1
ATOM 1672 O O . ILE A 1 225 ? 18.329 5.490 -13.215 1.00 78.69 225 ILE A O 1
ATOM 1676 N N . LYS A 1 226 ? 18.841 7.690 -13.106 1.00 76.00 226 LYS A N 1
ATOM 1677 C CA . LYS A 1 226 ? 18.671 7.861 -11.663 1.00 76.00 226 LYS A CA 1
ATOM 1678 C C . LYS A 1 226 ? 17.354 8.590 -11.402 1.00 76.00 226 LYS A C 1
ATOM 1680 O O . LYS A 1 226 ? 17.159 9.648 -12.010 1.00 76.00 226 LYS A O 1
ATOM 1685 N N . LEU A 1 227 ? 16.468 8.027 -10.589 1.00 65.88 227 LEU A N 1
ATOM 1686 C CA . LEU A 1 227 ? 15.209 8.658 -10.180 1.00 65.88 227 LEU A CA 1
ATOM 1687 C C . LEU A 1 227 ? 15.417 9.543 -8.951 1.00 65.88 227 LEU A C 1
ATOM 1689 O O . LEU A 1 227 ? 16.260 9.180 -8.099 1.00 65.88 227 LEU A O 1
#

Sequence (227 aa):
MKRILIVMVAFLGLMSCSKDSDSNSNSGSNGGAHTVKIQASGDVVLKSLTFSFTDGTTANIEVDELVGNGYTKTMDKAFDFVQVGAVSKSNDKNATLTLQVLEGDKVLKEVSASGAVLAPNIHLINTDSNAVGKSAHTVRIYASNNVELKTLTFSFTDNTTTNIQVDQLVGNGYTRTMDKAFDFVQVGAVSRNQDKNATLTLQVLEGDKVLKEVTASGAFLAPNIKL

pLDDT: mean 71.13, std 19.88, range [24.44, 95.31]

Organism: NCBI:txid45243